Protein AF-A0A1I6JZN4-F1 (afdb_monomer)

Solvent-accessible surface area (backbone atoms only — not comparable to full-atom values): 14485 Å² total; per-residue (Å²): 138,80,82,53,75,68,62,57,52,53,53,51,49,54,52,49,51,51,50,49,52,51,51,51,47,60,72,65,54,64,80,73,78,51,70,67,58,54,51,50,13,38,52,32,28,52,26,48,52,50,33,44,42,58,47,22,44,46,42,54,80,72,66,43,83,67,51,64,60,51,52,36,59,74,68,40,26,49,56,42,28,32,71,51,49,66,41,45,46,53,69,69,46,54,48,51,50,50,54,55,47,55,36,29,36,73,63,80,36,96,68,84,83,47,73,35,54,44,71,87,40,80,41,68,64,63,52,74,63,57,47,53,36,50,53,56,51,23,51,55,47,47,48,54,53,52,50,35,54,52,24,52,52,49,32,52,52,46,49,52,51,39,33,74,76,47,47,79,51,25,58,24,49,38,26,52,22,28,56,57,44,46,56,52,53,53,50,50,50,51,52,50,51,53,50,38,73,72,42,45,68,62,51,51,50,53,51,43,48,73,79,40,70,87,61,63,79,81,72,58,45,61,80,33,58,67,53,32,68,54,40,72,66,54,53,51,52,52,52,52,52,25,51,52,45,26,54,52,53,56,53,59,68,41,49,65,31,51,53,45,44,72,70,72,69,36,82,117

Organism: NCBI:txid1526

Mean predicted aligned error: 8.18 Å

pLDDT: mean 90.65, std 12.99, range [42.5, 98.62]

Nearest PDB structures (fold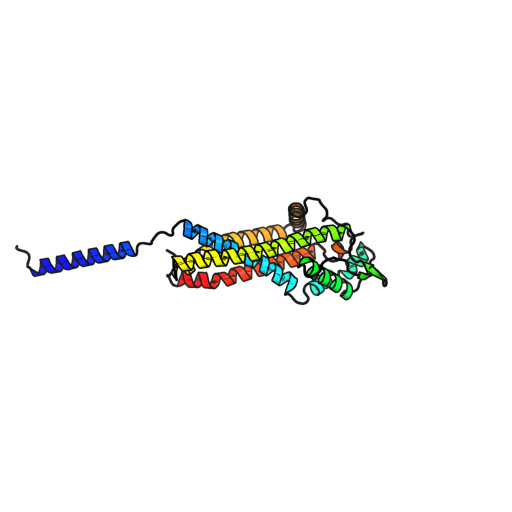seek):
  7b0p-assembly2_B  TM=8.569E-01  e=1.724E-08  Bacillus cereus ATCC 14579
  7b0r-assembly1_A  TM=7.827E-01  e=1.275E-07  Bacillus cereus ATCC 14579
  7b0q-assembly1_A  TM=8.096E-01  e=2.368E-07  Bacillus cereus ATCC 14579

Structure (mmCIF, N/CA/C/O backbone):
data_AF-A0A1I6JZN4-F1
#
_entry.id   AF-A0A1I6JZN4-F1
#
loop_
_atom_site.group_PDB
_atom_site.id
_atom_site.type_symbol
_atom_site.label_atom_id
_atom_site.label_alt_id
_atom_site.label_comp_id
_atom_site.label_asym_id
_atom_site.label_entity_id
_atom_site.label_seq_id
_atom_site.pdbx_PDB_ins_code
_atom_site.Cartn_x
_atom_site.Cartn_y
_atom_site.Cartn_z
_atom_site.occupancy
_atom_site.B_iso_or_equiv
_atom_site.auth_seq_id
_atom_site.auth_comp_id
_atom_site.auth_asym_id
_atom_site.auth_atom_id
_atom_site.pdbx_PDB_model_num
ATOM 1 N N . MET A 1 1 ? -45.779 -10.301 74.054 1.00 49.75 1 MET A N 1
ATOM 2 C CA . MET A 1 1 ? -44.388 -9.868 73.811 1.00 49.75 1 MET A CA 1
ATOM 3 C C . MET A 1 1 ? -44.464 -8.644 72.918 1.00 49.75 1 MET A C 1
ATOM 5 O O . MET A 1 1 ? -44.801 -8.784 71.754 1.00 49.75 1 MET A O 1
ATOM 9 N N . THR A 1 2 ? -44.326 -7.454 73.496 1.00 58.25 2 THR A N 1
ATOM 10 C CA . THR A 1 2 ? -44.322 -6.176 72.770 1.00 58.25 2 THR A CA 1
ATOM 11 C C . THR A 1 2 ? -42.886 -5.887 72.345 1.00 58.25 2 THR A C 1
ATOM 13 O O . THR A 1 2 ? -42.016 -5.852 73.214 1.00 58.25 2 THR A O 1
ATOM 16 N N . GLU A 1 3 ? -42.632 -5.755 71.041 1.00 55.88 3 GLU A N 1
ATOM 17 C CA . GLU A 1 3 ? -41.310 -5.383 70.510 1.00 55.88 3 GLU A CA 1
ATOM 18 C C . GLU A 1 3 ? -40.824 -4.074 71.157 1.00 55.88 3 GLU A C 1
ATOM 20 O O . GLU A 1 3 ? -41.609 -3.151 71.398 1.00 55.88 3 GLU A O 1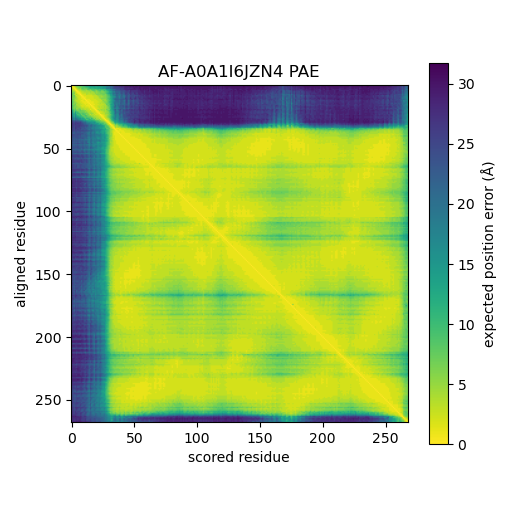
ATOM 25 N N . SER A 1 4 ? -39.535 -4.018 71.497 1.00 71.25 4 SER A N 1
ATOM 26 C CA . SER A 1 4 ? -38.912 -2.845 72.109 1.00 71.25 4 SER A CA 1
ATOM 27 C C . SER A 1 4 ? -38.789 -1.720 71.071 1.00 71.25 4 SER A C 1
ATOM 29 O O . SER A 1 4 ? -38.446 -2.000 69.921 1.00 71.25 4 SER A O 1
ATOM 31 N N . PRO A 1 5 ? -38.976 -0.437 71.441 1.00 69.44 5 PRO A N 1
ATOM 32 C CA . PRO A 1 5 ? -38.824 0.692 70.519 1.00 69.44 5 PRO A CA 1
ATOM 33 C C . PRO A 1 5 ? -37.500 0.679 69.738 1.00 69.44 5 PRO A C 1
ATOM 35 O O . PRO A 1 5 ? -37.492 1.006 68.554 1.00 69.44 5 PRO A O 1
ATOM 38 N N . LYS A 1 6 ? -36.413 0.203 70.365 1.00 69.19 6 LYS A N 1
ATOM 39 C CA . LYS A 1 6 ? -35.088 0.068 69.738 1.00 69.19 6 LYS A CA 1
ATOM 40 C C . LYS A 1 6 ? -35.043 -0.963 68.605 1.00 69.19 6 LYS A C 1
ATOM 42 O O . LYS A 1 6 ? -34.369 -0.730 67.609 1.00 69.19 6 LYS A O 1
ATOM 47 N N . ASP A 1 7 ? -35.791 -2.059 68.723 1.00 70.69 7 ASP A N 1
ATOM 48 C CA . ASP A 1 7 ? -35.825 -3.114 67.698 1.00 70.69 7 ASP A CA 1
ATOM 49 C C . ASP A 1 7 ? -36.542 -2.618 66.431 1.00 70.69 7 ASP A C 1
ATOM 51 O O . ASP A 1 7 ? -36.179 -2.963 65.306 1.00 70.69 7 ASP A O 1
ATOM 55 N N . THR A 1 8 ? -37.532 -1.740 66.610 1.00 74.12 8 THR A N 1
ATOM 56 C CA . THR A 1 8 ? -38.269 -1.084 65.519 1.00 74.12 8 THR A CA 1
ATOM 57 C C . THR A 1 8 ? -37.398 -0.104 64.732 1.00 74.12 8 THR A C 1
ATOM 59 O O . THR A 1 8 ? -37.494 -0.038 63.506 1.00 74.12 8 THR A O 1
ATOM 62 N N . GLU A 1 9 ? -36.550 0.654 65.428 1.00 76.75 9 GLU A N 1
ATOM 63 C CA . GLU A 1 9 ? -35.666 1.660 64.830 1.00 76.75 9 GLU A CA 1
ATOM 64 C C . GLU A 1 9 ? -34.545 1.000 64.020 1.00 76.75 9 GLU A C 1
ATOM 66 O O . GLU A 1 9 ? -34.340 1.336 62.854 1.00 76.75 9 GLU A O 1
ATOM 71 N N . GLN A 1 10 ? -33.928 -0.045 64.573 1.00 75.06 10 GLN A N 1
ATOM 72 C CA . GLN A 1 10 ? -32.873 -0.793 63.891 1.00 75.06 10 GLN A CA 1
ATOM 73 C C . GLN A 1 10 ? -33.386 -1.532 62.645 1.00 75.06 10 GLN A C 1
ATOM 75 O O . GLN A 1 10 ? -32.739 -1.542 61.599 1.00 75.06 10 GLN A O 1
ATOM 80 N N . ARG A 1 11 ? -34.613 -2.065 62.699 1.00 75.94 11 ARG A N 1
ATOM 81 C CA . ARG A 1 11 ? -35.273 -2.656 61.526 1.00 75.94 11 ARG A CA 1
ATOM 82 C C . ARG A 1 11 ? -35.576 -1.621 60.437 1.00 75.94 11 ARG A C 1
ATOM 84 O O . ARG A 1 11 ? -35.561 -1.961 59.254 1.00 75.94 11 ARG A O 1
ATOM 91 N N . ALA A 1 12 ? -35.872 -0.376 60.808 1.00 75.69 12 ALA A N 1
ATOM 92 C CA . ALA A 1 12 ? -36.118 0.696 59.846 1.00 75.69 12 ALA A CA 1
ATOM 93 C C . ALA A 1 12 ? -34.826 1.149 59.143 1.00 75.69 12 ALA A C 1
ATOM 95 O O . ALA A 1 12 ? -34.864 1.434 57.941 1.00 75.69 12 ALA A O 1
ATOM 96 N N . GLU A 1 13 ? -33.698 1.169 59.857 1.00 77.19 13 GLU A N 1
ATOM 97 C CA . GLU A 1 13 ? -32.373 1.440 59.286 1.00 77.19 13 GLU A CA 1
ATOM 98 C C . GLU A 1 13 ? -31.945 0.342 58.306 1.00 77.19 13 GLU A C 1
ATOM 100 O O . GLU A 1 13 ? -31.648 0.657 57.154 1.00 77.19 13 GLU A O 1
ATOM 105 N N . ASP A 1 14 ? -32.063 -0.936 58.680 1.00 74.62 14 ASP A N 1
ATOM 106 C CA . ASP A 1 14 ? -31.739 -2.070 57.797 1.00 74.62 14 ASP A CA 1
ATOM 107 C C . ASP A 1 14 ? -32.559 -2.057 56.497 1.00 74.62 14 ASP A C 1
ATOM 109 O O . ASP A 1 14 ? -32.050 -2.333 55.406 1.00 74.62 14 ASP A O 1
ATOM 113 N N . VAL A 1 15 ? -33.849 -1.714 56.581 1.00 78.12 15 VAL A N 1
ATOM 114 C CA . VAL A 1 15 ? -34.709 -1.595 55.395 1.00 78.12 15 VAL A CA 1
ATOM 115 C C . VAL A 1 15 ? -34.259 -0.433 54.513 1.00 78.12 15 VAL A C 1
ATOM 117 O O . VAL A 1 15 ? -34.261 -0.569 53.287 1.00 78.12 15 VAL A O 1
ATOM 120 N N . ARG A 1 16 ? -33.867 0.697 55.109 1.00 75.56 16 ARG A N 1
ATOM 121 C CA . ARG A 1 16 ? -33.419 1.889 54.380 1.00 75.56 16 ARG A CA 1
ATOM 122 C C . ARG A 1 16 ? -32.063 1.654 53.711 1.00 75.56 16 ARG A C 1
ATOM 124 O O . ARG A 1 16 ? -31.914 2.000 52.540 1.00 75.56 16 ARG A O 1
ATOM 131 N N . ASP A 1 17 ? -31.135 0.991 54.389 1.00 72.31 17 ASP A N 1
ATOM 132 C CA . ASP A 1 17 ? -29.824 0.628 53.846 1.00 72.31 17 ASP A CA 1
ATOM 133 C C . ASP A 1 17 ? -29.932 -0.427 52.747 1.00 72.31 17 ASP A C 1
ATOM 135 O O . ASP A 1 17 ? -29.295 -0.299 51.700 1.00 72.31 17 ASP A O 1
ATOM 139 N N . ASN A 1 18 ? -30.821 -1.410 52.904 1.00 76.56 18 ASN A N 1
ATOM 140 C CA . ASN A 1 18 ? -31.108 -2.374 51.847 1.00 76.56 18 ASN A CA 1
ATOM 141 C C . ASN A 1 18 ? -31.765 -1.696 50.628 1.00 76.56 18 ASN A C 1
ATOM 143 O O . ASN A 1 18 ? -31.391 -1.967 49.488 1.00 76.56 18 ASN A O 1
ATOM 147 N N . TRP A 1 19 ? -32.690 -0.751 50.836 1.00 67.69 19 TRP A N 1
ATOM 148 C CA . TRP A 1 19 ? -33.285 0.033 49.744 1.00 67.69 19 TRP A CA 1
ATOM 149 C C . TRP A 1 19 ? -32.263 0.915 49.024 1.00 67.69 19 TRP A C 1
ATOM 151 O O . TRP A 1 19 ? -32.243 0.946 47.789 1.00 67.69 19 TRP A O 1
ATOM 161 N N . ASN A 1 20 ? -31.390 1.589 49.771 1.00 70.12 20 ASN A N 1
ATOM 162 C CA . ASN A 1 20 ? -30.311 2.399 49.215 1.00 70.12 20 ASN A CA 1
ATOM 163 C C . ASN A 1 20 ? -29.328 1.523 48.432 1.00 70.12 20 ASN A C 1
ATOM 165 O O . ASN A 1 20 ? -29.059 1.820 47.267 1.00 70.12 20 ASN A O 1
ATOM 169 N N . GLY A 1 21 ? -28.913 0.387 49.000 1.00 61.62 21 GLY A N 1
ATOM 170 C CA . GLY A 1 21 ? -28.043 -0.593 48.353 1.00 61.62 21 GLY A CA 1
ATOM 171 C C . GLY A 1 21 ? -28.654 -1.197 47.087 1.00 61.62 21 GLY A C 1
ATOM 172 O O . GLY A 1 21 ? -27.966 -1.333 46.078 1.00 61.62 21 GLY A O 1
ATOM 173 N N . VAL A 1 22 ? -29.959 -1.486 47.070 1.00 59.47 22 VAL A N 1
ATOM 174 C CA . VAL A 1 22 ? -30.680 -1.943 45.866 1.00 59.47 22 VAL A CA 1
ATOM 175 C C . VAL A 1 22 ? -30.792 -0.830 44.821 1.00 59.47 22 VAL A C 1
ATOM 177 O O . VAL A 1 22 ? -30.649 -1.101 43.627 1.00 59.47 22 VAL A O 1
ATOM 180 N N . SER A 1 23 ? -31.017 0.421 45.231 1.00 55.97 23 SER A N 1
ATOM 181 C CA . SER A 1 23 ? -31.089 1.565 44.312 1.00 55.97 23 SER A CA 1
ATOM 182 C C . SER A 1 23 ? -29.733 1.866 43.665 1.00 55.97 23 SER A C 1
ATOM 184 O O . SER A 1 23 ? -29.653 2.119 42.462 1.00 55.97 23 SER A O 1
ATOM 186 N N . GLU A 1 24 ? -28.654 1.750 44.436 1.00 54.59 24 GLU A N 1
ATOM 187 C CA . GLU A 1 24 ? -27.284 1.969 43.994 1.00 54.59 24 GLU A CA 1
ATOM 188 C C . GLU A 1 24 ? -26.801 0.796 43.132 1.00 54.59 24 GLU A C 1
ATOM 190 O O . GLU A 1 24 ? -26.173 1.003 42.090 1.00 54.59 24 GLU A O 1
ATOM 195 N N . LYS A 1 25 ? -27.223 -0.433 43.457 1.00 44.97 25 LYS A N 1
ATOM 196 C CA . LYS A 1 25 ? -27.042 -1.621 42.613 1.00 44.97 25 LYS A CA 1
ATOM 197 C C . LYS A 1 25 ? -27.803 -1.508 41.288 1.00 44.97 25 LYS A C 1
ATOM 199 O O . LYS A 1 25 ? -27.216 -1.775 40.250 1.00 44.97 25 LYS A O 1
ATOM 204 N N . LYS A 1 26 ? -29.038 -0.990 41.267 1.00 44.81 26 LYS A N 1
ATOM 205 C CA . LYS A 1 26 ? -29.776 -0.688 40.018 1.00 44.81 26 LYS A CA 1
ATOM 206 C C . LYS A 1 26 ? -29.174 0.472 39.218 1.00 44.81 26 LYS A C 1
ATOM 208 O O . LYS A 1 26 ? -29.286 0.496 37.997 1.00 44.81 26 LYS A O 1
ATOM 213 N N . ARG A 1 27 ? -28.523 1.435 39.881 1.00 43.44 27 ARG A N 1
ATOM 214 C CA . ARG A 1 27 ? -27.806 2.546 39.226 1.00 43.44 27 ARG A CA 1
ATOM 215 C C . ARG A 1 27 ? -26.458 2.101 38.641 1.00 43.44 27 ARG A C 1
ATOM 217 O O . ARG A 1 27 ? -25.995 2.700 37.672 1.00 43.44 27 ARG A O 1
ATOM 224 N N . THR A 1 28 ? -25.851 1.061 39.218 1.00 42.66 28 THR A N 1
ATOM 225 C CA . THR A 1 28 ? -24.583 0.442 38.784 1.00 42.66 28 THR A CA 1
ATOM 226 C C . THR A 1 28 ? -24.768 -0.802 37.906 1.00 42.66 28 THR A C 1
ATOM 228 O O . THR A 1 28 ? -23.816 -1.225 37.243 1.00 42.66 28 THR A O 1
ATOM 231 N N . GLU A 1 29 ? -25.982 -1.355 37.821 1.00 42.50 29 GLU A N 1
ATOM 232 C CA . GLU A 1 29 ? -26.396 -2.334 36.816 1.00 42.50 29 GLU A CA 1
ATOM 233 C C . GLU A 1 29 ? -26.351 -1.683 35.426 1.00 42.50 29 GLU A C 1
ATOM 235 O O . GLU A 1 29 ? -27.256 -0.982 34.981 1.00 42.50 29 GLU A O 1
ATOM 240 N N . GLY A 1 30 ? -25.195 -1.895 34.791 1.00 45.38 30 GLY A N 1
ATOM 241 C CA . GLY A 1 30 ? -24.794 -1.590 33.422 1.00 45.38 30 GLY A CA 1
ATOM 242 C C . GLY A 1 30 ? -25.844 -0.929 32.540 1.00 45.38 30 GLY A C 1
ATOM 243 O O . GLY A 1 30 ? -26.719 -1.589 31.979 1.00 45.38 30 GLY A O 1
ATOM 244 N N . LYS A 1 31 ? -25.668 0.372 32.302 1.00 51.41 31 LYS A N 1
ATOM 245 C CA . LYS A 1 31 ? -26.291 1.063 31.175 1.00 51.41 31 LYS A CA 1
ATOM 246 C C . LYS A 1 31 ? -25.862 0.334 29.893 1.00 51.41 31 LYS A C 1
ATOM 248 O O . LYS A 1 31 ? -24.757 0.564 29.407 1.00 51.41 31 LYS A O 1
ATOM 253 N N . LYS A 1 32 ? -26.701 -0.586 29.389 1.00 56.03 32 LYS A N 1
ATOM 254 C CA . LYS A 1 32 ? -26.456 -1.341 28.147 1.00 56.03 32 LYS A CA 1
ATOM 255 C C . LYS A 1 32 ? -25.993 -0.357 27.076 1.00 56.03 32 LYS A C 1
ATOM 257 O O . LYS A 1 32 ? -26.695 0.620 26.802 1.00 56.03 32 LYS A O 1
ATOM 262 N N . ARG A 1 33 ? -24.814 -0.605 26.493 1.00 64.94 33 ARG A N 1
ATOM 263 C CA . ARG A 1 33 ? -24.298 0.203 25.379 1.00 64.94 33 ARG A CA 1
ATOM 264 C C . ARG A 1 33 ? -25.371 0.317 24.314 1.00 64.94 33 ARG A C 1
ATOM 266 O O . ARG A 1 33 ? -25.933 -0.693 23.887 1.00 64.94 33 ARG A O 1
ATOM 273 N N . SER A 1 34 ? -25.654 1.544 23.889 1.00 78.94 34 SER A N 1
ATOM 274 C CA . SER A 1 34 ? -26.633 1.717 22.822 1.00 78.94 34 SER A CA 1
ATOM 275 C C . SER A 1 34 ? -26.054 1.158 21.524 1.00 78.94 34 SER A C 1
ATOM 277 O O . SER A 1 34 ? -24.853 1.260 21.266 1.00 78.94 34 SER A O 1
ATOM 279 N N . TRP A 1 35 ? -26.909 0.594 20.678 1.00 85.38 35 TRP A N 1
ATOM 280 C CA . TRP A 1 35 ? -26.503 0.090 19.365 1.00 85.38 35 TRP A CA 1
ATOM 281 C C . TRP A 1 35 ? -25.756 1.157 18.539 1.00 85.38 35 TRP A C 1
ATOM 283 O O . TRP A 1 35 ? -24.764 0.853 17.880 1.00 85.38 35 TRP A O 1
ATOM 293 N N . THR A 1 36 ? -26.131 2.434 18.700 1.00 88.75 36 THR A N 1
ATOM 294 C CA . THR A 1 36 ? -25.454 3.579 18.065 1.00 88.75 36 THR A CA 1
ATOM 295 C C . THR A 1 36 ? -23.985 3.729 18.474 1.00 88.75 36 THR A C 1
ATOM 297 O O . THR A 1 36 ? -23.140 4.030 17.637 1.00 88.75 36 THR A O 1
ATOM 300 N N . GLU A 1 37 ? -23.643 3.469 19.740 1.00 89.00 37 GLU A N 1
ATOM 301 C CA . GLU A 1 37 ? -22.257 3.514 20.228 1.00 89.00 37 GLU A CA 1
ATOM 302 C C . GLU A 1 37 ? -21.434 2.364 19.649 1.00 89.00 37 GLU A C 1
ATOM 304 O O . GLU A 1 37 ? -20.267 2.549 19.304 1.00 89.00 37 GLU A O 1
ATOM 309 N N . GLY A 1 38 ? -22.057 1.190 19.502 1.00 89.50 38 GLY A N 1
ATOM 310 C CA . GLY A 1 38 ? -21.461 0.044 18.825 1.00 89.50 38 GLY A CA 1
ATOM 311 C C . GLY A 1 38 ? -21.066 0.385 17.391 1.00 89.50 38 GLY A C 1
ATOM 312 O O . GLY A 1 38 ? -19.892 0.243 17.046 1.00 89.50 38 GLY A O 1
ATOM 313 N N . ILE A 1 39 ? -22.009 0.912 16.605 1.00 93.00 39 ILE A N 1
ATOM 314 C CA . ILE A 1 39 ? -21.770 1.313 15.210 1.00 93.00 39 ILE A CA 1
ATOM 315 C C . ILE A 1 39 ? -20.685 2.378 15.123 1.00 93.00 39 ILE A C 1
ATOM 317 O O . ILE A 1 39 ? -19.718 2.192 14.396 1.00 93.00 39 ILE A O 1
ATOM 321 N N . LEU A 1 40 ? -20.802 3.471 15.883 1.00 95.12 40 LEU A N 1
ATOM 322 C CA . LEU A 1 40 ? -19.828 4.564 15.823 1.00 95.12 40 LEU A CA 1
ATOM 323 C C . LEU A 1 40 ? -18.415 4.094 16.185 1.00 95.12 40 LEU A C 1
ATOM 325 O O . LEU A 1 40 ? -17.451 4.510 15.549 1.00 95.12 40 LEU A O 1
ATOM 329 N N . SER A 1 41 ? -18.288 3.193 17.165 1.00 94.12 41 SER A N 1
ATOM 330 C CA . SER A 1 41 ? -16.993 2.610 17.531 1.00 94.12 41 SER A CA 1
ATOM 331 C C . SER A 1 41 ? -16.415 1.696 16.444 1.00 94.12 41 SER A C 1
ATOM 333 O O . SER A 1 41 ? -15.198 1.657 16.280 1.00 94.12 41 SER A O 1
ATOM 335 N N . ALA A 1 42 ? -17.266 0.992 15.688 1.00 95.00 42 ALA A N 1
ATOM 336 C CA . ALA A 1 42 ? -16.847 0.166 14.558 1.00 95.00 42 ALA A CA 1
ATOM 337 C C . ALA A 1 42 ? -16.458 1.027 13.349 1.00 95.00 42 ALA A C 1
ATOM 339 O O . ALA A 1 42 ? -15.416 0.788 12.752 1.00 95.00 42 ALA A O 1
ATOM 340 N N . VAL A 1 43 ? -17.230 2.074 13.038 1.00 97.00 43 VAL A N 1
ATOM 341 C CA . VAL A 1 43 ? -16.902 3.049 11.982 1.00 97.00 43 VAL A CA 1
ATOM 342 C C . VAL A 1 43 ? -15.569 3.732 12.279 1.00 97.00 43 VAL A C 1
ATOM 344 O O . VAL A 1 43 ? -14.710 3.788 11.404 1.00 97.00 43 VAL A O 1
ATOM 347 N N . PHE A 1 44 ? -15.361 4.180 13.521 1.00 97.69 44 PHE A N 1
ATOM 348 C CA . PHE A 1 44 ? -14.069 4.706 13.958 1.00 97.69 44 PHE A CA 1
ATOM 349 C C . PHE A 1 44 ? -12.954 3.673 13.749 1.00 97.69 44 PHE A C 1
ATOM 351 O O . PHE A 1 44 ? -11.932 3.977 13.150 1.00 97.69 44 PHE A O 1
ATOM 358 N N . ALA A 1 45 ? -13.144 2.433 14.201 1.00 97.50 45 ALA A N 1
ATOM 359 C CA . ALA A 1 45 ? -12.115 1.408 14.076 1.00 97.50 45 ALA A CA 1
ATOM 360 C C . ALA A 1 45 ? -11.779 1.063 12.616 1.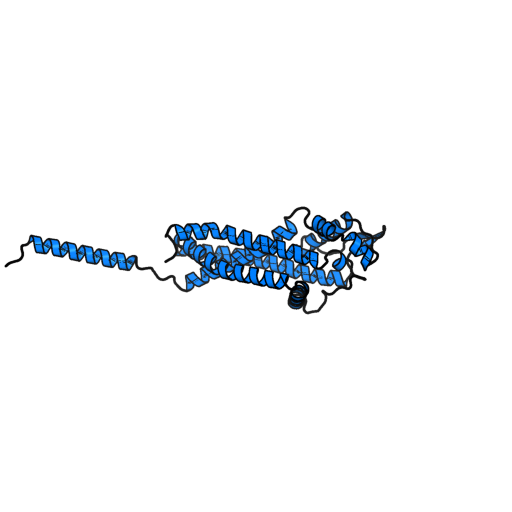00 97.50 45 ALA A C 1
ATOM 362 O O . ALA A 1 45 ? -10.604 0.930 12.284 1.00 97.50 45 ALA A O 1
ATOM 363 N N . LEU A 1 46 ? -12.783 0.964 11.742 1.00 97.94 46 LEU A N 1
ATOM 364 C CA . LEU A 1 46 ? -12.599 0.719 10.311 1.00 97.94 46 LEU A CA 1
ATOM 365 C C . LEU A 1 46 ? -11.847 1.868 9.641 1.00 97.94 46 LEU A C 1
ATOM 367 O O . LEU A 1 46 ? -10.883 1.622 8.921 1.00 97.94 46 LEU A O 1
ATOM 371 N N . ALA A 1 47 ? -12.228 3.115 9.927 1.00 98.38 47 ALA A N 1
ATOM 372 C CA . ALA A 1 47 ? -11.525 4.283 9.409 1.00 98.38 47 ALA A CA 1
ATOM 373 C C . ALA A 1 47 ? -10.064 4.330 9.897 1.00 98.38 47 ALA A C 1
ATOM 375 O O . ALA A 1 47 ? -9.171 4.711 9.136 1.00 98.38 47 ALA A O 1
ATOM 376 N N . LEU A 1 48 ? -9.800 3.890 11.136 1.00 98.38 48 LEU A N 1
ATOM 377 C CA . LEU A 1 48 ? -8.458 3.875 11.723 1.00 98.38 48 LEU A CA 1
ATOM 378 C C . LEU A 1 48 ? -7.607 2.819 11.040 1.00 98.38 48 LEU A C 1
ATOM 380 O O . LEU A 1 48 ? -6.512 3.122 10.585 1.00 98.38 48 LEU A O 1
ATOM 384 N N . LEU A 1 49 ? -8.130 1.602 10.915 1.00 98.31 49 LEU A N 1
ATOM 385 C CA . LEU A 1 49 ? -7.428 0.503 10.261 1.00 98.31 49 LEU A CA 1
ATOM 386 C C . LEU A 1 49 ? -7.182 0.791 8.780 1.00 98.31 49 LEU A C 1
ATOM 388 O O . LEU A 1 49 ? -6.078 0.553 8.306 1.00 98.31 49 LEU A O 1
ATOM 392 N N . PHE A 1 50 ? -8.147 1.378 8.071 1.00 98.44 50 PHE A N 1
ATOM 393 C CA . PHE A 1 50 ? -7.940 1.815 6.691 1.00 98.44 50 PHE A CA 1
ATOM 394 C C . PHE A 1 50 ? -6.855 2.897 6.592 1.00 98.44 50 PHE A C 1
ATOM 396 O O . PHE A 1 50 ? -5.966 2.812 5.747 1.00 98.44 50 PHE A O 1
ATOM 403 N N . THR A 1 51 ? -6.864 3.879 7.500 1.00 98.56 51 THR A N 1
ATOM 404 C CA . THR A 1 51 ? -5.812 4.905 7.558 1.00 98.56 51 THR A CA 1
ATOM 405 C C . THR A 1 51 ? -4.439 4.282 7.796 1.00 98.56 51 THR A C 1
ATOM 407 O O . THR A 1 51 ? -3.475 4.653 7.125 1.00 98.56 51 THR A O 1
ATOM 410 N N . VAL A 1 52 ? -4.346 3.326 8.724 1.00 98.56 52 VAL A N 1
ATOM 411 C CA . VAL A 1 52 ? -3.104 2.605 9.025 1.00 98.56 52 VAL A CA 1
ATOM 412 C C . VAL A 1 52 ? -2.652 1.801 7.812 1.00 98.56 52 VAL A C 1
ATOM 414 O O . VAL A 1 52 ? -1.488 1.905 7.467 1.00 98.56 52 VAL A O 1
ATOM 417 N N . LEU A 1 53 ? -3.549 1.100 7.111 1.00 98.50 53 LEU A N 1
ATOM 418 C CA . LEU A 1 53 ? -3.222 0.337 5.900 1.00 98.50 53 LEU A CA 1
ATOM 419 C C . LEU A 1 53 ? -2.578 1.216 4.820 1.00 98.50 53 LEU A C 1
ATOM 421 O O . LEU A 1 53 ? -1.474 0.916 4.368 1.00 98.50 53 LEU A O 1
ATOM 425 N N . ILE A 1 54 ? -3.224 2.327 4.448 1.00 98.44 54 ILE A N 1
ATOM 426 C CA . ILE A 1 54 ? -2.678 3.236 3.425 1.00 98.44 54 ILE A CA 1
ATOM 427 C C . ILE A 1 54 ? -1.384 3.908 3.913 1.00 98.44 54 ILE A C 1
ATOM 429 O O . ILE A 1 54 ? -0.470 4.154 3.131 1.00 98.44 54 ILE A O 1
ATOM 433 N N . THR A 1 55 ? -1.255 4.167 5.216 1.00 98.44 55 THR A N 1
ATOM 434 C CA . THR A 1 55 ? -0.011 4.709 5.787 1.00 98.44 55 THR A CA 1
ATOM 435 C C . THR A 1 55 ? 1.113 3.673 5.817 1.00 98.44 55 THR A C 1
ATOM 437 O O . THR A 1 55 ? 2.262 4.034 5.602 1.00 98.44 55 THR A O 1
ATOM 440 N N . SER A 1 56 ? 0.815 2.391 6.033 1.00 98.50 56 SER A N 1
ATOM 441 C CA . SER A 1 56 ? 1.793 1.302 5.938 1.00 98.50 56 SER A CA 1
ATOM 442 C C . SER A 1 56 ? 2.283 1.120 4.507 1.00 98.50 56 SER A C 1
ATOM 444 O O . SER A 1 56 ? 3.485 0.978 4.302 1.00 98.50 56 SER A O 1
ATOM 446 N N . PHE A 1 57 ? 1.374 1.196 3.530 1.00 98.12 57 PHE A N 1
ATOM 447 C CA . PHE A 1 57 ? 1.722 1.266 2.113 1.00 98.12 57 PHE A CA 1
ATOM 448 C C . PHE A 1 57 ? 2.702 2.413 1.837 1.00 98.12 57 PHE A C 1
ATOM 450 O O . PHE A 1 57 ? 3.796 2.193 1.321 1.00 98.12 57 PHE A O 1
ATOM 457 N N . GLU A 1 58 ? 2.351 3.628 2.265 1.00 97.19 58 GLU A N 1
ATOM 458 C CA . GLU A 1 58 ? 3.195 4.805 2.066 1.00 97.19 58 GLU A CA 1
ATOM 459 C C . GLU A 1 58 ? 4.562 4.675 2.760 1.00 97.19 58 GLU A C 1
ATOM 461 O O . GLU A 1 58 ? 5.592 5.012 2.177 1.00 97.19 58 GLU A O 1
ATOM 466 N N . ALA A 1 59 ? 4.586 4.144 3.983 1.00 97.94 59 ALA A N 1
ATOM 467 C CA . ALA A 1 59 ? 5.808 3.946 4.752 1.00 97.94 59 ALA A CA 1
ATOM 468 C C . ALA A 1 59 ? 6.779 2.980 4.069 1.00 97.94 59 ALA A C 1
ATOM 470 O O . ALA A 1 59 ? 7.982 3.246 4.004 1.00 97.94 59 ALA A O 1
ATOM 471 N N . VAL A 1 60 ? 6.265 1.874 3.530 1.00 98.12 60 VAL A N 1
ATOM 472 C CA . VAL A 1 60 ? 7.089 0.927 2.777 1.00 98.12 60 VAL A CA 1
ATOM 473 C C . VAL A 1 60 ? 7.584 1.593 1.497 1.00 98.12 60 VAL A C 1
ATOM 475 O O . VAL A 1 60 ? 8.791 1.743 1.333 1.00 98.12 60 VAL A O 1
ATOM 478 N N . CYS A 1 61 ? 6.680 2.072 0.643 1.00 97.00 61 CYS A N 1
ATOM 479 C CA . CYS A 1 61 ? 7.029 2.525 -0.704 1.00 97.00 61 CYS A CA 1
ATOM 480 C C . CYS A 1 61 ? 7.829 3.838 -0.756 1.00 97.00 61 CYS A C 1
ATOM 482 O O . CYS A 1 61 ? 8.557 4.045 -1.722 1.00 97.00 61 CYS A O 1
ATOM 484 N N . TYR A 1 62 ? 7.713 4.724 0.240 1.00 97.06 62 TYR A N 1
ATOM 485 C CA . TYR A 1 62 ? 8.325 6.061 0.175 1.00 97.06 62 TYR A CA 1
ATOM 486 C C . TYR A 1 62 ? 9.263 6.394 1.334 1.00 97.06 62 TYR A C 1
ATOM 488 O O . TYR A 1 62 ? 10.101 7.279 1.185 1.00 97.06 62 TYR A O 1
ATOM 496 N N . TRP A 1 63 ? 9.128 5.756 2.501 1.00 97.19 63 TRP A N 1
ATOM 497 C CA . TRP A 1 63 ? 9.955 6.102 3.668 1.00 97.19 63 TRP A CA 1
ATOM 498 C C . TRP A 1 63 ? 11.094 5.117 3.908 1.00 97.19 63 TRP A C 1
ATOM 500 O O . TRP A 1 63 ? 11.952 5.394 4.741 1.00 97.19 63 TRP A O 1
ATOM 510 N N . THR A 1 64 ? 11.120 3.981 3.203 1.00 96.38 64 THR A N 1
ATOM 511 C CA . THR A 1 64 ? 12.146 2.947 3.372 1.00 96.38 64 THR A CA 1
ATOM 512 C C . THR A 1 64 ? 13.361 3.252 2.489 1.00 96.38 64 THR A C 1
ATOM 514 O O . THR A 1 64 ? 13.310 3.009 1.281 1.00 96.38 64 THR A O 1
ATOM 517 N N . PRO A 1 65 ? 14.490 3.729 3.048 1.00 95.19 65 PRO A N 1
ATOM 518 C CA . PRO A 1 65 ? 15.621 4.159 2.233 1.00 95.19 65 PRO A CA 1
ATOM 519 C C . PRO A 1 65 ? 16.254 2.975 1.501 1.00 95.19 65 PRO A C 1
ATOM 521 O O . PRO A 1 65 ? 16.460 1.906 2.093 1.00 95.19 65 PRO A O 1
ATOM 524 N N . GLY A 1 66 ? 16.562 3.160 0.216 1.00 95.56 66 GLY A N 1
ATOM 525 C CA . GLY A 1 66 ? 17.192 2.143 -0.632 1.00 95.56 66 GLY A CA 1
ATOM 526 C C . GLY A 1 66 ? 16.352 0.878 -0.831 1.00 95.56 66 GLY A C 1
ATOM 527 O O . GLY A 1 66 ? 16.920 -0.180 -1.085 1.00 95.56 66 GLY A O 1
ATOM 528 N N . LEU A 1 67 ? 15.027 0.944 -0.643 1.00 97.12 67 LEU A N 1
ATOM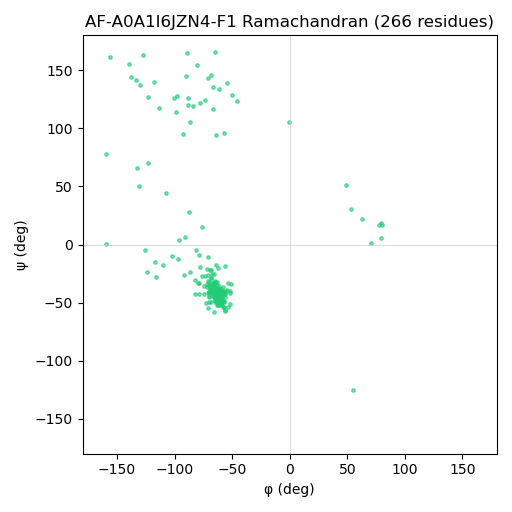 529 C CA . LEU A 1 67 ? 14.135 -0.196 -0.869 1.00 97.12 67 LEU A CA 1
ATOM 530 C C . LEU A 1 67 ? 14.281 -0.735 -2.294 1.00 97.12 67 LEU A C 1
ATOM 532 O O . LEU A 1 67 ? 14.632 -1.898 -2.455 1.00 97.12 67 LEU A O 1
ATOM 536 N N . TYR A 1 68 ? 14.072 0.122 -3.293 1.00 97.62 68 TYR A N 1
ATOM 537 C CA . TYR A 1 68 ? 14.072 -0.282 -4.697 1.00 97.62 68 TYR A CA 1
ATOM 538 C C . TYR A 1 68 ? 15.439 -0.789 -5.163 1.00 97.62 68 TYR A C 1
ATOM 540 O O . TYR A 1 68 ? 15.507 -1.880 -5.711 1.00 97.62 68 TYR A O 1
ATOM 548 N N . ASP A 1 69 ? 16.536 -0.091 -4.841 1.00 97.75 69 ASP A N 1
ATOM 549 C CA . ASP A 1 69 ? 17.894 -0.554 -5.178 1.00 97.75 69 ASP A CA 1
ATOM 550 C C . ASP A 1 69 ? 18.186 -1.957 -4.613 1.00 97.75 69 ASP A C 1
ATOM 552 O O . ASP A 1 69 ? 18.729 -2.813 -5.316 1.00 97.75 69 ASP A O 1
ATOM 556 N N . ARG A 1 70 ? 17.772 -2.240 -3.367 1.00 97.94 70 ARG A N 1
ATOM 557 C CA . ARG A 1 70 ? 17.932 -3.578 -2.775 1.00 97.94 70 ARG A CA 1
ATOM 558 C C . ARG A 1 70 ? 17.124 -4.637 -3.513 1.00 97.94 70 ARG A C 1
ATOM 560 O O . ARG A 1 70 ? 17.658 -5.717 -3.752 1.00 97.94 70 ARG A O 1
ATOM 567 N N . GLU A 1 71 ? 15.875 -4.347 -3.863 1.00 97.94 71 GLU A N 1
ATOM 568 C CA . GLU A 1 71 ? 15.034 -5.285 -4.612 1.00 97.94 71 GLU A CA 1
ATOM 569 C C . GLU A 1 71 ? 15.587 -5.513 -6.030 1.00 97.94 71 GLU A C 1
ATOM 571 O O . GLU A 1 71 ? 15.739 -6.655 -6.462 1.00 97.94 71 GLU A O 1
ATOM 576 N N . PHE A 1 72 ? 16.022 -4.459 -6.723 1.00 98.00 72 PHE A N 1
ATOM 577 C CA . PHE A 1 72 ? 16.626 -4.579 -8.051 1.00 98.00 72 PHE A CA 1
ATOM 578 C C . PHE A 1 72 ? 17.909 -5.408 -8.039 1.00 98.00 72 PHE A C 1
ATOM 580 O O . PHE A 1 72 ? 18.142 -6.198 -8.957 1.00 98.00 72 PHE A O 1
ATOM 587 N N . ARG A 1 73 ? 18.733 -5.274 -6.993 1.00 97.81 73 ARG A N 1
ATOM 588 C CA . ARG A 1 73 ? 19.920 -6.122 -6.798 1.00 97.81 73 ARG A CA 1
ATOM 589 C C . ARG A 1 73 ? 19.551 -7.557 -6.446 1.00 97.81 73 ARG A C 1
ATOM 591 O O . ARG A 1 73 ? 20.184 -8.472 -6.965 1.00 97.81 73 ARG A O 1
ATOM 598 N N . LYS A 1 74 ? 18.539 -7.762 -5.594 1.00 97.94 74 LYS A N 1
ATOM 599 C CA . LYS A 1 74 ? 18.050 -9.092 -5.195 1.00 97.94 74 LYS A CA 1
ATOM 600 C C . LYS A 1 74 ? 17.642 -9.924 -6.414 1.00 97.94 74 LYS A C 1
ATOM 602 O O . LYS A 1 74 ? 18.000 -11.096 -6.479 1.00 97.94 74 LYS A O 1
ATOM 607 N N . TYR A 1 75 ? 16.952 -9.310 -7.375 1.00 97.19 75 TYR A N 1
ATOM 608 C CA . TYR A 1 75 ? 16.477 -9.977 -8.595 1.00 97.19 75 TYR A CA 1
ATOM 609 C C . TYR A 1 75 ? 17.398 -9.808 -9.808 1.00 97.19 75 TYR A C 1
ATOM 611 O O . TYR A 1 75 ? 17.073 -10.281 -10.892 1.00 97.19 75 TYR A O 1
ATOM 619 N N . ASN A 1 76 ? 18.555 -9.160 -9.636 1.00 96.75 76 ASN A N 1
ATOM 620 C CA . ASN A 1 76 ? 19.512 -8.881 -10.706 1.00 96.75 76 ASN A CA 1
ATOM 621 C C . ASN A 1 76 ? 18.840 -8.272 -11.953 1.00 96.75 76 ASN A C 1
ATOM 623 O O . ASN A 1 76 ? 19.011 -8.745 -13.076 1.00 96.75 76 ASN A O 1
ATOM 627 N N . VAL A 1 77 ? 18.056 -7.212 -11.752 1.00 97.25 77 VAL A N 1
ATOM 628 C CA . VAL A 1 77 ? 17.256 -6.568 -12.807 1.00 97.25 77 VAL A CA 1
ATOM 629 C C . VAL A 1 77 ? 18.053 -6.203 -14.071 1.00 97.25 77 VAL A C 1
ATOM 631 O O . VAL A 1 77 ? 17.531 -6.433 -15.163 1.00 97.25 77 VAL A O 1
ATOM 634 N N . PRO A 1 78 ? 19.309 -5.706 -14.002 1.00 97.44 78 PRO A N 1
ATOM 635 C CA . PRO A 1 78 ? 20.117 -5.504 -15.206 1.00 97.44 78 PRO A CA 1
ATOM 636 C C . PRO A 1 78 ? 20.258 -6.760 -16.073 1.00 97.44 78 PRO A C 1
ATOM 638 O O . PRO A 1 78 ? 20.187 -6.670 -17.296 1.00 97.44 78 PRO A O 1
ATOM 641 N N . PHE A 1 79 ? 20.412 -7.932 -15.447 1.00 97.00 79 PHE A N 1
ATOM 642 C CA . PHE A 1 79 ? 20.453 -9.204 -16.162 1.00 97.00 79 PHE A CA 1
ATOM 643 C C . PHE A 1 79 ? 19.098 -9.545 -16.784 1.00 97.00 79 PHE A C 1
ATOM 645 O O . PHE A 1 79 ? 19.075 -9.995 -17.921 1.00 97.00 79 PHE A O 1
ATOM 652 N N . LEU A 1 80 ? 17.975 -9.306 -16.095 1.00 96.50 80 LEU A N 1
ATOM 653 C CA . LEU A 1 80 ? 16.639 -9.556 -16.655 1.00 96.50 80 LEU A CA 1
ATOM 654 C C . LEU A 1 80 ? 16.365 -8.688 -17.890 1.00 96.50 80 LEU A C 1
ATOM 656 O O . LEU A 1 80 ? 15.878 -9.197 -18.898 1.00 96.50 80 LEU A O 1
ATOM 660 N N . LEU A 1 81 ? 16.733 -7.405 -17.842 1.00 96.94 81 LEU A N 1
ATOM 661 C CA . LEU A 1 81 ? 16.625 -6.492 -18.984 1.00 96.94 81 LEU A CA 1
ATOM 662 C C . LEU A 1 81 ? 17.473 -6.953 -20.179 1.00 96.94 81 LEU A C 1
ATOM 664 O O . LEU A 1 81 ? 16.999 -6.932 -21.318 1.00 96.94 81 LEU A O 1
ATOM 668 N N . GLU A 1 82 ? 18.707 -7.400 -19.936 1.00 97.25 82 GLU A N 1
ATOM 669 C CA . GLU A 1 82 ? 19.573 -7.908 -21.002 1.00 97.25 82 GLU A CA 1
ATOM 670 C C . GLU A 1 82 ? 19.084 -9.261 -21.539 1.00 97.25 82 GLU A C 1
ATOM 672 O O . GLU A 1 82 ? 19.058 -9.463 -22.750 1.00 97.25 82 GLU A O 1
ATOM 677 N N . TYR A 1 83 ? 18.646 -10.166 -20.665 1.00 96.56 83 TYR A N 1
ATOM 678 C CA . TYR A 1 83 ? 18.205 -11.510 -21.033 1.00 96.56 83 TYR A CA 1
ATOM 679 C C . TYR A 1 83 ? 16.905 -11.502 -21.843 1.00 96.56 83 TYR A C 1
ATOM 681 O O . TYR A 1 83 ? 16.838 -12.128 -22.900 1.00 96.56 83 TYR A O 1
ATOM 689 N N . TRP A 1 84 ? 15.877 -10.792 -21.372 1.00 96.25 84 TRP A N 1
ATOM 690 C CA . TRP A 1 84 ? 14.560 -10.805 -22.013 1.00 96.25 84 TRP A CA 1
ATOM 691 C C . TRP A 1 84 ? 14.481 -9.855 -23.205 1.00 96.25 84 TRP A C 1
ATOM 693 O O . TRP A 1 84 ? 13.948 -10.227 -24.252 1.00 96.25 84 TRP A O 1
ATOM 703 N N . LYS A 1 85 ? 15.033 -8.645 -23.061 1.00 94.81 85 LYS A N 1
ATOM 704 C CA . LYS A 1 85 ? 14.870 -7.556 -24.033 1.00 94.81 85 LYS A CA 1
ATOM 705 C C . LYS A 1 85 ? 16.147 -7.212 -24.811 1.00 94.81 85 LYS A C 1
ATOM 707 O O . LYS A 1 85 ? 16.065 -6.561 -25.852 1.00 94.81 85 LYS A O 1
ATOM 712 N N . GLY A 1 86 ? 17.326 -7.624 -24.342 1.00 96.00 86 GLY A N 1
ATOM 713 C CA . GLY A 1 86 ? 18.609 -7.222 -24.936 1.00 96.00 86 GLY A CA 1
ATOM 714 C C . GLY A 1 86 ? 19.045 -5.799 -24.567 1.00 96.00 86 GLY A C 1
ATOM 715 O O . GLY A 1 86 ? 19.910 -5.222 -25.233 1.00 96.00 86 GLY A O 1
ATOM 716 N N . ASP A 1 87 ? 18.452 -5.213 -23.525 1.00 96.56 87 ASP A N 1
ATOM 717 C CA . ASP A 1 87 ? 18.746 -3.849 -23.088 1.00 96.56 87 ASP A CA 1
ATOM 718 C C . ASP A 1 87 ? 19.728 -3.848 -21.910 1.00 96.56 87 ASP A C 1
ATOM 720 O O . ASP A 1 87 ? 19.397 -4.261 -20.802 1.00 96.56 87 ASP A O 1
ATOM 724 N N . ARG A 1 88 ? 20.943 -3.327 -22.122 1.00 97.12 88 ARG A N 1
ATOM 725 C CA . ARG A 1 88 ? 21.914 -3.110 -21.041 1.00 97.12 88 ARG A CA 1
ATOM 726 C C . ARG A 1 88 ? 21.656 -1.785 -20.341 1.00 97.12 88 ARG A C 1
ATOM 728 O O . ARG A 1 88 ? 21.778 -0.720 -20.957 1.00 97.12 88 ARG A O 1
ATOM 735 N N . MET A 1 89 ? 21.376 -1.859 -19.044 1.00 97.38 89 MET A N 1
ATOM 736 C CA . MET A 1 89 ? 21.177 -0.707 -18.166 1.00 97.38 89 MET A CA 1
ATOM 737 C C . MET A 1 89 ? 21.952 -0.871 -16.858 1.00 97.38 89 MET A C 1
ATOM 739 O O . MET A 1 89 ? 22.018 -1.959 -16.292 1.00 97.38 89 MET A O 1
ATOM 743 N N . ALA A 1 90 ? 22.528 0.226 -16.366 1.00 96.88 90 ALA A N 1
ATOM 744 C CA . ALA A 1 90 ? 23.154 0.264 -15.048 1.00 96.88 90 ALA A CA 1
ATOM 745 C C . ALA A 1 90 ? 22.101 0.449 -13.944 1.00 96.88 90 ALA A C 1
ATOM 747 O O . ALA A 1 90 ? 21.053 1.053 -14.182 1.00 96.88 90 ALA A O 1
ATOM 748 N N . TYR A 1 91 ? 22.419 -0.001 -12.725 1.00 97.44 91 TYR A N 1
ATOM 749 C CA . TYR A 1 91 ? 21.566 0.196 -11.547 1.00 97.44 91 TYR A CA 1
ATOM 750 C C . TYR A 1 91 ? 21.173 1.660 -11.351 1.00 97.44 91 TYR A C 1
ATOM 752 O O . TYR A 1 91 ? 20.008 1.928 -11.098 1.00 97.44 91 TYR A O 1
ATOM 760 N N . ASP A 1 92 ? 22.096 2.603 -11.549 1.00 96.62 92 ASP A N 1
ATOM 761 C CA . ASP A 1 92 ? 21.810 4.034 -11.402 1.00 96.62 92 ASP A CA 1
ATOM 762 C C . ASP A 1 92 ? 20.690 4.495 -12.345 1.00 96.62 92 ASP A C 1
ATOM 764 O O . ASP A 1 92 ? 19.778 5.189 -11.918 1.00 96.62 92 ASP A O 1
ATOM 768 N N . GLY A 1 93 ? 20.695 4.044 -13.605 1.00 97.06 93 GLY A N 1
ATOM 769 C CA . GLY A 1 93 ? 19.630 4.366 -14.559 1.00 97.06 93 GLY A CA 1
ATOM 770 C C . GLY A 1 93 ? 18.285 3.744 -14.177 1.00 97.06 93 GLY A C 1
ATOM 771 O O . GLY A 1 93 ? 17.252 4.392 -14.308 1.00 97.06 93 GLY A O 1
ATOM 772 N N . ILE A 1 94 ? 18.288 2.509 -13.669 1.00 97.62 94 ILE A N 1
ATOM 773 C CA . ILE A 1 94 ? 17.070 1.820 -13.209 1.00 97.62 94 ILE A CA 1
ATOM 774 C C . ILE A 1 94 ? 16.513 2.495 -11.942 1.00 97.62 94 ILE A C 1
ATOM 776 O O . ILE A 1 94 ? 15.305 2.699 -11.831 1.00 97.62 94 ILE A O 1
ATOM 780 N N . ASN A 1 95 ? 17.388 2.899 -11.018 1.00 97.81 95 ASN A N 1
ATOM 781 C CA . ASN A 1 95 ? 17.024 3.645 -9.815 1.00 97.81 95 ASN A CA 1
ATOM 782 C C . ASN A 1 95 ? 16.439 5.024 -10.169 1.00 97.81 95 ASN A C 1
ATOM 784 O O . ASN A 1 95 ? 15.389 5.386 -9.650 1.00 97.81 95 ASN A O 1
ATOM 788 N N . THR A 1 96 ? 17.022 5.747 -11.132 1.00 97.69 96 THR A N 1
ATOM 789 C CA . THR A 1 96 ? 16.424 6.994 -11.639 1.00 97.69 96 THR A CA 1
ATOM 790 C C . THR A 1 96 ? 15.017 6.760 -12.188 1.00 97.69 96 THR A C 1
ATOM 792 O O . THR A 1 96 ? 14.106 7.530 -11.901 1.00 97.69 96 THR A O 1
ATOM 795 N N . VAL A 1 97 ? 14.807 5.684 -12.957 1.00 97.81 97 VAL A N 1
ATOM 796 C CA . VAL A 1 97 ? 13.481 5.360 -13.504 1.00 97.81 97 VAL A CA 1
ATOM 797 C C . VAL A 1 97 ? 12.456 5.161 -12.397 1.00 97.81 97 VAL A C 1
ATOM 799 O O . VAL A 1 97 ? 11.375 5.748 -12.476 1.00 97.81 97 VAL A O 1
ATOM 802 N N . ILE A 1 98 ? 12.763 4.361 -11.373 1.00 97.38 98 ILE A N 1
ATOM 803 C CA . ILE A 1 98 ? 11.795 4.114 -10.300 1.00 97.38 98 ILE A CA 1
ATOM 804 C C . ILE A 1 98 ? 11.564 5.361 -9.447 1.00 97.38 98 ILE A C 1
ATOM 806 O O . ILE A 1 98 ? 10.416 5.635 -9.116 1.00 97.38 98 ILE A O 1
ATOM 810 N N . ASP A 1 99 ? 12.597 6.158 -9.162 1.00 97.12 99 ASP A N 1
ATOM 811 C CA . ASP A 1 99 ? 12.458 7.389 -8.378 1.00 97.12 99 ASP A CA 1
ATOM 812 C C . ASP A 1 99 ? 11.497 8.364 -9.074 1.00 97.12 99 ASP A C 1
ATOM 814 O O . ASP A 1 99 ? 10.517 8.819 -8.478 1.00 97.12 99 ASP A O 1
ATOM 818 N N . GLU A 1 100 ? 11.692 8.591 -10.375 1.00 97.81 100 GLU A N 1
ATOM 819 C CA . GLU A 1 100 ? 10.800 9.424 -11.189 1.00 97.81 100 GLU A CA 1
ATOM 820 C C . GLU A 1 100 ? 9.383 8.842 -11.292 1.00 97.81 100 GLU A C 1
ATOM 822 O O . GLU A 1 100 ? 8.389 9.575 -11.293 1.00 97.81 100 GLU A O 1
ATOM 827 N N . THR A 1 101 ? 9.275 7.514 -11.331 1.00 97.62 101 THR A N 1
ATOM 828 C CA . THR A 1 101 ? 7.987 6.812 -11.347 1.00 97.62 101 THR A CA 1
ATOM 829 C C . THR A 1 101 ? 7.232 7.008 -10.037 1.00 97.62 101 THR A C 1
ATOM 831 O O . THR A 1 101 ? 6.042 7.320 -10.055 1.00 97.62 101 THR A O 1
ATOM 834 N N . MET A 1 102 ? 7.907 6.895 -8.893 1.00 97.31 102 MET A N 1
ATOM 835 C CA . MET A 1 102 ? 7.290 7.098 -7.583 1.00 97.31 102 MET A CA 1
ATOM 836 C C . MET A 1 102 ? 6.861 8.558 -7.375 1.00 97.31 102 MET A C 1
ATOM 838 O O . MET A 1 102 ? 5.781 8.799 -6.828 1.00 97.31 102 MET A O 1
ATOM 842 N N . LEU A 1 103 ? 7.638 9.532 -7.865 1.00 97.62 103 LEU A N 1
ATOM 843 C CA . LEU A 1 103 ? 7.237 10.948 -7.876 1.00 97.62 103 LEU A CA 1
ATOM 844 C C . LEU A 1 103 ? 5.980 11.174 -8.730 1.00 97.62 103 LEU A C 1
ATOM 846 O O . LEU A 1 103 ? 5.040 11.848 -8.296 1.00 97.62 103 LEU A O 1
ATOM 850 N N . TYR A 1 104 ? 5.924 10.570 -9.920 1.00 98.31 104 TYR A N 1
ATOM 851 C CA . TYR A 1 104 ? 4.752 10.625 -10.797 1.00 98.31 104 TYR A CA 1
ATOM 852 C C . TYR A 1 104 ? 3.505 10.014 -10.145 1.00 98.31 104 TYR A C 1
ATOM 854 O O . TYR A 1 104 ? 2.455 10.663 -10.107 1.00 98.31 104 TYR A O 1
ATOM 862 N N . LEU A 1 105 ? 3.619 8.816 -9.563 1.00 97.81 105 LEU A N 1
ATOM 863 C CA . LEU A 1 105 ? 2.501 8.123 -8.911 1.00 97.81 105 LEU A CA 1
ATOM 864 C C . LEU A 1 105 ? 1.954 8.886 -7.696 1.00 97.81 105 LEU A C 1
ATOM 866 O O . LEU A 1 105 ? 0.748 8.855 -7.443 1.00 97.81 105 LEU A O 1
ATOM 870 N N . ARG A 1 106 ? 2.805 9.622 -6.970 1.00 95.56 106 ARG A N 1
ATOM 871 C CA . ARG A 1 106 ? 2.369 10.504 -5.873 1.00 95.56 106 ARG A CA 1
ATOM 872 C C . ARG A 1 106 ? 1.791 11.839 -6.360 1.00 95.56 106 ARG A C 1
ATOM 874 O O . ARG A 1 106 ? 1.205 12.584 -5.577 1.00 95.56 106 ARG A O 1
ATOM 881 N N . GLY A 1 107 ? 1.903 12.137 -7.651 1.00 96.00 107 GLY A N 1
ATOM 882 C CA . GLY A 1 107 ? 1.438 13.386 -8.243 1.00 96.00 107 GLY A CA 1
ATOM 883 C C . GLY A 1 107 ? 2.384 14.567 -8.038 1.00 96.00 107 GLY A C 1
ATOM 884 O O . GLY A 1 107 ? 1.971 15.702 -8.250 1.00 96.00 107 GLY A O 1
ATOM 885 N N . GLU A 1 108 ? 3.640 14.309 -7.671 1.00 96.56 108 GLU A N 1
ATOM 886 C CA . GLU A 1 108 ? 4.708 15.317 -7.586 1.00 96.56 108 GLU A CA 1
ATOM 887 C C . GLU A 1 108 ? 5.330 15.615 -8.964 1.00 96.56 108 GLU A C 1
ATOM 889 O O . GLU A 1 108 ? 6.145 16.524 -9.104 1.00 96.56 108 GLU A O 1
ATOM 894 N N . ARG A 1 109 ? 4.909 14.878 -10.000 1.00 96.00 109 ARG A N 1
ATOM 895 C CA . ARG A 1 109 ? 5.326 15.049 -11.392 1.00 96.00 109 ARG A CA 1
ATOM 896 C C . ARG A 1 109 ? 4.133 14.930 -12.347 1.00 96.00 109 ARG A C 1
ATOM 898 O O . ARG A 1 109 ? 3.211 14.149 -12.119 1.00 96.00 109 ARG A O 1
ATOM 905 N N . GLU A 1 110 ? 4.135 15.711 -13.428 1.00 93.38 110 GLU A N 1
ATOM 906 C CA . GLU A 1 110 ? 3.010 15.765 -14.377 1.00 93.38 110 GLU A CA 1
ATOM 907 C C . GLU A 1 110 ? 2.977 14.591 -15.366 1.00 93.38 110 GLU A C 1
ATOM 909 O O . GLU A 1 110 ? 1.904 14.037 -15.598 1.00 93.38 110 GLU A O 1
ATOM 914 N N . ASN A 1 111 ? 4.130 14.192 -15.914 1.00 94.56 111 ASN A N 1
ATOM 915 C CA . ASN A 1 111 ? 4.267 13.169 -16.963 1.00 94.56 111 ASN A CA 1
ATOM 916 C C . ASN A 1 111 ? 5.286 12.080 -16.586 1.00 94.56 111 ASN A C 1
ATOM 918 O O . ASN A 1 111 ? 6.133 12.310 -15.728 1.00 94.56 111 ASN A O 1
ATOM 922 N N . LEU A 1 112 ? 5.251 10.936 -17.276 1.00 95.25 112 LEU A N 1
ATOM 923 C CA . LEU A 1 112 ? 6.183 9.815 -17.086 1.00 95.25 112 LEU A CA 1
ATOM 924 C C . LEU A 1 112 ? 7.193 9.694 -18.251 1.00 95.25 112 LEU A C 1
ATOM 926 O O . LEU A 1 112 ? 7.445 8.614 -18.777 1.00 95.25 112 LEU A O 1
ATOM 930 N N . ILE A 1 113 ? 7.761 10.822 -18.691 1.00 94.56 113 ILE A N 1
ATOM 931 C CA . ILE A 1 113 ? 8.793 10.853 -19.742 1.00 94.56 113 ILE A CA 1
ATOM 932 C C . ILE A 1 113 ? 10.173 10.796 -19.078 1.00 94.56 113 ILE A C 1
ATOM 934 O O . ILE A 1 113 ? 10.711 11.817 -18.648 1.00 94.56 113 ILE A O 1
ATOM 938 N N . VAL A 1 114 ? 10.745 9.600 -18.956 1.00 95.62 114 VAL A N 1
ATOM 939 C CA . VAL A 1 114 ? 12.048 9.391 -18.304 1.00 95.62 114 VAL A CA 1
ATOM 940 C C . VAL A 1 114 ? 13.074 8.937 -19.334 1.00 95.62 114 VAL A C 1
ATOM 942 O O . VAL A 1 114 ? 12.916 7.873 -19.929 1.00 95.62 114 VAL A O 1
ATOM 945 N N . GLU A 1 115 ? 14.121 9.733 -19.542 1.00 95.81 115 GLU A N 1
ATOM 946 C CA . GLU A 1 115 ? 15.224 9.404 -20.447 1.00 95.81 115 GLU A CA 1
ATOM 947 C C . GLU A 1 115 ? 16.425 8.879 -19.664 1.00 95.81 115 GLU A C 1
ATOM 949 O O . GLU A 1 115 ? 16.915 9.531 -18.742 1.00 95.81 115 GLU A O 1
ATOM 954 N N . VAL A 1 116 ? 16.918 7.702 -20.045 1.00 96.44 116 VAL A N 1
ATOM 955 C CA . VAL A 1 116 ? 18.064 7.057 -19.393 1.00 96.44 116 VAL A CA 1
ATOM 956 C C . VAL A 1 116 ? 18.991 6.399 -20.415 1.00 96.44 116 VAL A C 1
ATOM 958 O O . VAL A 1 116 ? 18.555 6.066 -21.521 1.00 96.44 116 VAL A O 1
ATOM 961 N N . PRO A 1 117 ? 20.283 6.210 -20.088 1.00 96.75 117 PRO A N 1
ATOM 962 C CA . PRO A 1 117 ? 21.198 5.475 -20.950 1.00 96.75 117 PRO A CA 1
ATOM 963 C C . PRO A 1 117 ? 20.802 3.995 -21.032 1.00 96.75 117 PRO A C 1
ATOM 965 O O . PRO A 1 117 ? 20.870 3.264 -20.044 1.00 96.75 117 PRO A O 1
ATOM 968 N N . VAL A 1 118 ? 20.447 3.541 -22.230 1.00 96.38 118 VAL A N 1
ATOM 969 C CA . VAL A 1 118 ? 20.176 2.138 -22.559 1.00 96.38 118 VAL A CA 1
ATOM 970 C C . VAL A 1 118 ? 21.103 1.748 -23.700 1.00 96.38 118 VAL A C 1
ATOM 972 O O . VAL A 1 118 ? 21.174 2.447 -24.712 1.00 96.38 118 VAL A O 1
ATOM 975 N N . ASN A 1 119 ? 21.868 0.666 -23.546 1.00 95.94 119 ASN A N 1
ATOM 976 C CA . ASN A 1 119 ? 22.862 0.251 -24.548 1.00 95.94 119 ASN A CA 1
ATOM 977 C C . ASN A 1 119 ? 23.850 1.378 -24.940 1.00 95.94 119 ASN A C 1
ATOM 979 O O . ASN A 1 119 ? 24.332 1.436 -26.071 1.00 95.94 119 ASN A O 1
ATOM 983 N N . GLY A 1 120 ? 24.148 2.288 -24.004 1.00 93.50 120 GLY A N 1
ATOM 984 C CA . GLY A 1 120 ? 25.036 3.437 -24.219 1.00 93.50 120 GLY A CA 1
ATOM 985 C C . GLY A 1 120 ? 24.407 4.629 -24.953 1.00 93.50 120 GLY A C 1
ATOM 986 O O . GLY A 1 120 ? 25.122 5.584 -25.249 1.00 93.50 120 GLY A O 1
ATOM 987 N N . LYS A 1 121 ? 23.098 4.608 -25.243 1.00 95.62 121 LYS A N 1
ATOM 988 C CA . LYS A 1 121 ? 22.365 5.716 -25.878 1.00 95.62 121 LYS A CA 1
ATOM 989 C C . LYS A 1 121 ? 21.269 6.241 -24.958 1.00 95.62 121 LYS A C 1
ATOM 991 O O . LYS A 1 121 ? 20.587 5.460 -24.303 1.00 95.62 121 LYS A O 1
ATOM 996 N N . LEU A 1 122 ? 21.098 7.560 -24.915 1.00 96.25 122 LEU A N 1
ATOM 997 C CA . LEU A 1 122 ? 20.005 8.187 -24.176 1.00 96.25 122 LEU A CA 1
ATOM 998 C C . LEU A 1 122 ? 18.689 7.971 -24.934 1.00 96.25 122 LEU A C 1
ATOM 1000 O O . LEU A 1 122 ? 18.609 8.301 -26.117 1.00 96.25 122 LEU A O 1
ATOM 1004 N N . GLN A 1 123 ? 17.687 7.394 -24.271 1.00 94.88 123 GLN A N 1
ATOM 1005 C CA . GLN A 1 123 ? 16.360 7.161 -24.848 1.00 94.88 123 GLN A CA 1
ATOM 1006 C C . GLN A 1 123 ? 15.286 7.042 -23.760 1.00 94.88 123 GLN A C 1
ATOM 1008 O O . GLN A 1 123 ? 15.593 6.765 -22.599 1.00 94.88 123 GLN A O 1
ATOM 1013 N N . GLY A 1 124 ? 14.020 7.221 -24.148 1.00 95.56 124 GLY A N 1
ATOM 1014 C CA . GLY A 1 124 ? 12.873 7.051 -23.257 1.00 95.56 124 GLY A CA 1
ATOM 1015 C C . GLY A 1 124 ? 12.755 5.620 -22.721 1.00 95.56 124 GLY A C 1
ATOM 1016 O O . GLY A 1 124 ? 12.869 4.650 -23.480 1.00 95.56 124 GLY A O 1
ATOM 1017 N N . PHE A 1 125 ? 12.531 5.491 -21.412 1.00 96.94 125 PHE A N 1
ATOM 1018 C CA . PHE A 1 125 ? 12.374 4.200 -20.746 1.00 96.94 125 PHE A CA 1
ATOM 1019 C C . PHE A 1 125 ? 11.028 3.545 -21.070 1.00 96.94 125 PHE A C 1
ATOM 1021 O O . PHE A 1 125 ? 11.017 2.384 -21.481 1.00 96.94 125 PHE A O 1
ATOM 1028 N N . TYR A 1 126 ? 9.933 4.295 -20.914 1.00 96.81 126 TYR A N 1
ATOM 1029 C CA . TYR A 1 126 ? 8.564 3.808 -21.081 1.00 96.81 126 TYR A CA 1
ATOM 1030 C C . TYR A 1 126 ? 8.047 3.958 -22.519 1.00 96.81 126 TYR A C 1
ATOM 1032 O O . TYR A 1 126 ? 8.349 4.941 -23.200 1.00 96.81 126 TYR A O 1
ATOM 1040 N N . ARG A 1 127 ? 7.234 2.994 -22.961 1.00 95.19 127 ARG A N 1
ATOM 1041 C CA . ARG A 1 127 ? 6.432 3.029 -24.198 1.00 95.19 127 ARG A CA 1
ATOM 1042 C C . ARG A 1 127 ? 5.054 3.654 -23.935 1.00 95.19 127 ARG A C 1
ATOM 1044 O O . ARG A 1 127 ? 4.636 3.798 -22.793 1.00 95.19 127 ARG A O 1
ATOM 1051 N N . GLU A 1 128 ? 4.342 4.041 -24.989 1.00 95.00 128 GLU A N 1
ATOM 1052 C CA . GLU A 1 128 ? 3.037 4.714 -24.883 1.00 95.00 128 GLU A CA 1
ATOM 1053 C C . GLU A 1 128 ? 1.969 3.896 -24.134 1.00 95.00 128 GLU A C 1
ATOM 1055 O O . GLU A 1 128 ? 1.226 4.445 -23.323 1.00 95.00 128 GLU A O 1
ATOM 1060 N N . ASP A 1 129 ? 1.912 2.585 -24.354 1.00 94.94 129 ASP A N 1
ATOM 1061 C CA . ASP A 1 129 ? 1.009 1.664 -23.650 1.00 94.94 129 ASP A CA 1
ATOM 1062 C C . ASP A 1 129 ? 1.379 1.492 -22.166 1.00 94.94 129 ASP A C 1
ATOM 1064 O O . ASP A 1 129 ? 0.500 1.492 -21.307 1.00 94.94 129 ASP A O 1
ATOM 1068 N N . GLU A 1 130 ? 2.672 1.432 -21.842 1.00 96.31 130 GLU A N 1
ATOM 1069 C CA . GLU A 1 130 ? 3.170 1.417 -20.460 1.00 96.31 130 GLU A CA 1
ATOM 1070 C C . GLU A 1 130 ? 2.824 2.728 -19.739 1.00 96.31 130 GLU A C 1
ATOM 1072 O O . GLU A 1 130 ? 2.367 2.707 -18.598 1.00 96.31 130 GLU A O 1
ATOM 1077 N N . ILE A 1 131 ? 2.964 3.876 -20.413 1.00 96.75 131 ILE A N 1
ATOM 1078 C CA . ILE A 1 131 ? 2.546 5.180 -19.875 1.00 96.75 131 ILE A CA 1
ATOM 1079 C C . ILE A 1 131 ? 1.030 5.212 -19.655 1.00 96.75 131 ILE A C 1
ATOM 1081 O O . ILE A 1 131 ? 0.579 5.723 -18.627 1.00 96.75 131 ILE A O 1
ATOM 1085 N N . SER A 1 132 ? 0.239 4.658 -20.581 1.00 96.50 132 SER A N 1
ATOM 1086 C CA . SER A 1 132 ? -1.215 4.554 -20.416 1.00 96.50 132 SER A CA 1
ATOM 1087 C C . SER A 1 132 ? -1.569 3.752 -19.166 1.00 96.50 132 SER A C 1
ATOM 1089 O O . SER A 1 132 ? -2.373 4.221 -18.364 1.00 96.50 132 SER A O 1
ATOM 1091 N N . HIS A 1 133 ? -0.941 2.593 -18.961 1.00 96.69 133 HIS A N 1
ATOM 1092 C CA . HIS A 1 133 ? -1.150 1.789 -17.759 1.00 96.69 133 HIS A CA 1
ATOM 1093 C C . HIS A 1 133 ? -0.755 2.545 -16.488 1.00 96.69 133 HIS A C 1
ATOM 1095 O O . HIS A 1 133 ? -1.531 2.640 -15.539 1.00 96.69 133 HIS A O 1
ATOM 1101 N N . MET A 1 134 ? 0.430 3.158 -16.479 1.00 97.12 134 MET A N 1
ATOM 1102 C CA . MET A 1 134 ? 0.925 3.893 -15.314 1.00 97.12 134 MET A CA 1
ATOM 1103 C C . MET A 1 134 ? 0.086 5.134 -14.992 1.00 97.12 134 MET A C 1
ATOM 1105 O O . MET A 1 134 ? 0.025 5.545 -13.832 1.00 97.12 134 MET A O 1
ATOM 1109 N N . THR A 1 135 ? -0.602 5.705 -15.984 1.00 97.19 135 THR A N 1
ATOM 1110 C CA . THR A 1 135 ? -1.590 6.773 -15.773 1.00 97.19 135 THR A CA 1
ATOM 1111 C C . THR A 1 135 ? -2.793 6.264 -14.979 1.00 97.19 135 THR A C 1
ATOM 1113 O O . THR A 1 135 ? -3.204 6.915 -14.018 1.00 97.19 135 THR A O 1
ATOM 1116 N N . ASP A 1 136 ? -3.302 5.071 -15.296 1.00 97.19 136 ASP A N 1
ATOM 1117 C CA . ASP A 1 136 ? -4.379 4.443 -14.519 1.00 97.19 136 ASP A CA 1
ATOM 1118 C C . ASP A 1 136 ? -3.902 4.092 -13.098 1.00 97.19 136 ASP A C 1
ATOM 1120 O O . ASP A 1 136 ? -4.591 4.372 -12.111 1.00 97.19 136 ASP A O 1
ATOM 1124 N N . VAL A 1 137 ? -2.683 3.550 -12.964 1.00 97.19 137 VAL A N 1
ATOM 1125 C CA . VAL A 1 137 ? -2.063 3.249 -11.659 1.00 97.19 137 VAL A CA 1
ATOM 1126 C C . VAL A 1 137 ? -1.939 4.517 -10.807 1.00 97.19 137 VAL A C 1
ATOM 1128 O O . VAL A 1 137 ? -2.242 4.489 -9.610 1.00 97.19 137 VAL A O 1
ATOM 1131 N N . ARG A 1 138 ? -1.556 5.653 -11.405 1.00 97.81 138 ARG A N 1
ATOM 1132 C CA . ARG A 1 138 ? -1.486 6.949 -10.712 1.00 97.81 138 ARG A CA 1
ATOM 1133 C C . ARG A 1 138 ? -2.836 7.355 -10.131 1.00 97.81 138 ARG A C 1
ATOM 1135 O O . ARG A 1 138 ? -2.886 7.791 -8.981 1.00 97.81 138 ARG A O 1
ATOM 1142 N N . GLU A 1 139 ? -3.929 7.194 -10.871 1.00 97.31 139 GLU A N 1
ATOM 1143 C CA . GLU A 1 139 ? -5.257 7.527 -10.346 1.00 97.31 139 GLU A CA 1
ATOM 1144 C C . GLU A 1 139 ? -5.658 6.626 -9.174 1.00 97.31 139 GLU A C 1
ATOM 1146 O O . GLU A 1 139 ? -6.202 7.127 -8.186 1.00 97.31 139 GLU A O 1
ATOM 1151 N N . VAL A 1 140 ? -5.311 5.335 -9.205 1.00 97.06 140 VAL A N 1
ATOM 1152 C CA . VAL A 1 140 ? -5.518 4.425 -8.062 1.00 97.06 140 VAL A CA 1
ATOM 1153 C C . VAL A 1 140 ? -4.717 4.888 -6.837 1.00 97.06 140 VAL A C 1
ATOM 1155 O O . VAL A 1 140 ? -5.271 4.973 -5.735 1.00 97.06 140 VAL A O 1
ATOM 1158 N N . PHE A 1 141 ? -3.444 5.260 -7.017 1.00 97.19 141 PHE A N 1
ATOM 1159 C CA . PHE A 1 141 ? -2.594 5.804 -5.950 1.00 97.19 141 PHE A CA 1
ATOM 1160 C C . PHE A 1 141 ? -3.189 7.080 -5.343 1.00 97.19 141 PHE A C 1
ATOM 1162 O O . PHE A 1 141 ? -3.377 7.175 -4.125 1.00 97.19 141 PHE A O 1
ATOM 1169 N N . LEU A 1 142 ? -3.530 8.063 -6.179 1.00 97.69 142 LEU A N 1
ATOM 1170 C CA . LEU A 1 142 ? -4.088 9.337 -5.726 1.00 97.69 142 LEU A CA 1
ATOM 1171 C C . LEU A 1 142 ? -5.460 9.151 -5.066 1.00 97.69 142 LEU A C 1
ATOM 1173 O O . LEU A 1 142 ? -5.735 9.776 -4.036 1.00 97.69 142 LEU A O 1
ATOM 1177 N N . ALA A 1 143 ? -6.309 8.272 -5.603 1.00 97.94 143 ALA A N 1
ATOM 1178 C CA . ALA A 1 143 ? -7.590 7.925 -4.998 1.00 97.94 143 ALA A CA 1
ATOM 1179 C C . ALA A 1 143 ? -7.404 7.314 -3.603 1.00 97.94 143 ALA A C 1
ATOM 1181 O O . ALA A 1 143 ? -8.065 7.756 -2.660 1.00 97.94 143 ALA A O 1
ATOM 1182 N N . ALA A 1 144 ? -6.468 6.376 -3.429 1.00 96.94 144 ALA A N 1
ATOM 1183 C CA . ALA A 1 144 ? -6.153 5.791 -2.125 1.00 96.94 144 ALA A CA 1
ATOM 1184 C C . ALA A 1 144 ? -5.716 6.853 -1.101 1.00 96.94 144 ALA A C 1
ATOM 1186 O O . ALA A 1 144 ? -6.199 6.868 0.037 1.00 96.94 144 ALA A O 1
ATOM 1187 N N . MET A 1 145 ? -4.878 7.803 -1.520 1.00 96.44 145 MET A N 1
ATOM 1188 C CA . MET A 1 145 ? -4.417 8.906 -0.670 1.00 96.44 145 MET A CA 1
ATOM 1189 C C . MET A 1 145 ? -5.552 9.867 -0.289 1.00 96.44 145 MET A C 1
ATOM 1191 O O . MET A 1 145 ? -5.671 10.250 0.879 1.00 96.44 145 MET A O 1
ATOM 1195 N N . ARG A 1 146 ? -6.441 10.208 -1.234 1.00 98.06 146 ARG A N 1
ATOM 1196 C CA . ARG A 1 146 ? -7.652 11.010 -0.967 1.00 98.06 146 ARG A CA 1
ATOM 1197 C C . ARG A 1 146 ? -8.598 10.286 -0.002 1.00 98.06 146 ARG A C 1
ATOM 1199 O O . ARG A 1 146 ? -9.086 10.899 0.949 1.00 98.06 146 ARG A O 1
ATOM 1206 N N . MET A 1 147 ? -8.816 8.982 -0.196 1.00 98.06 147 MET A N 1
ATOM 1207 C CA . MET A 1 147 ? -9.640 8.156 0.696 1.00 98.06 147 MET A CA 1
ATOM 1208 C C . MET A 1 147 ? -9.054 8.083 2.107 1.00 98.06 147 MET A C 1
ATOM 1210 O O . MET A 1 147 ? -9.808 8.159 3.078 1.00 98.06 147 MET A O 1
ATOM 1214 N N . ARG A 1 148 ? -7.724 8.001 2.252 1.00 98.31 148 ARG A N 1
ATOM 1215 C CA . ARG A 1 148 ? -7.073 8.079 3.567 1.00 98.31 148 ARG A CA 1
ATOM 1216 C C . ARG A 1 148 ? -7.373 9.409 4.255 1.00 98.31 148 ARG A C 1
ATOM 1218 O O . ARG A 1 148 ? -7.753 9.408 5.422 1.00 98.31 148 ARG A O 1
ATOM 1225 N N . SER A 1 149 ? -7.252 10.532 3.548 1.00 98.06 149 SER A N 1
ATOM 1226 C CA . SER A 1 149 ? -7.581 11.854 4.103 1.00 98.06 149 SER A CA 1
ATOM 1227 C C . SER A 1 149 ? -9.044 11.941 4.554 1.00 98.06 149 SER A C 1
ATOM 1229 O O . SER A 1 149 ? -9.329 12.445 5.642 1.00 98.06 149 SER A O 1
ATOM 1231 N N . ALA A 1 150 ? -9.974 11.379 3.774 1.00 98.38 150 ALA A N 1
ATOM 1232 C CA . ALA A 1 150 ? -11.382 11.284 4.160 1.00 98.38 150 ALA A CA 1
ATOM 1233 C C . ALA A 1 150 ? -11.597 10.384 5.394 1.00 98.38 150 ALA A C 1
ATOM 1235 O O . ALA A 1 150 ? -12.369 10.736 6.288 1.00 98.38 150 ALA A O 1
ATOM 1236 N N . ALA A 1 151 ? -10.884 9.257 5.490 1.00 98.38 151 ALA A N 1
ATOM 1237 C CA . ALA A 1 151 ? -10.927 8.375 6.655 1.00 98.38 151 ALA A CA 1
ATOM 1238 C C . ALA A 1 151 ? -10.386 9.064 7.921 1.00 98.38 151 ALA A C 1
ATOM 1240 O O . ALA A 1 151 ? -10.998 8.947 8.981 1.00 98.38 151 ALA A O 1
ATOM 1241 N N . ILE A 1 152 ? -9.312 9.855 7.813 1.00 98.56 152 ILE A N 1
ATOM 1242 C CA . ILE A 1 152 ? -8.789 10.677 8.918 1.00 98.56 152 ILE A CA 1
ATOM 1243 C C . ILE A 1 152 ? -9.831 11.697 9.386 1.00 98.56 152 ILE A C 1
ATOM 1245 O O . ILE A 1 152 ? -10.058 11.845 10.589 1.00 98.56 152 ILE A O 1
ATOM 1249 N N . LEU A 1 153 ? -10.518 12.369 8.460 1.00 98.31 153 LEU A N 1
ATOM 1250 C CA . LEU A 1 153 ? -11.605 13.278 8.822 1.00 98.31 153 LEU A CA 1
ATOM 1251 C C . LEU A 1 153 ? -12.732 12.533 9.555 1.00 98.31 153 LEU A C 1
ATOM 1253 O O . LEU A 1 153 ? -13.181 12.976 10.614 1.00 98.31 153 LEU A O 1
ATOM 1257 N N . LEU A 1 154 ? -13.147 11.370 9.046 1.00 98.00 154 LEU A N 1
ATOM 1258 C CA . LEU A 1 154 ? -14.170 10.533 9.676 1.00 98.00 154 LEU A CA 1
ATOM 1259 C C . LEU A 1 154 ? -13.760 10.081 11.088 1.00 98.00 154 LEU A C 1
ATOM 1261 O O . LEU A 1 154 ? -14.593 10.083 12.001 1.00 98.00 154 LEU A O 1
ATOM 1265 N N . LEU A 1 155 ? -12.482 9.755 11.300 1.00 97.06 155 LEU A N 1
ATOM 1266 C CA . LEU A 1 155 ? -11.924 9.437 12.617 1.00 97.06 155 LEU A CA 1
ATOM 1267 C C . LEU A 1 155 ? -12.072 10.590 13.598 1.00 97.06 155 LEU A C 1
ATOM 1269 O O . LEU A 1 155 ? -12.572 10.396 14.707 1.00 97.06 155 LEU A O 1
ATOM 1273 N N . ILE A 1 156 ? -11.668 11.791 13.184 1.00 97.88 156 ILE A N 1
ATOM 1274 C CA . ILE A 1 156 ? -11.732 12.990 14.023 1.00 97.88 156 ILE A CA 1
ATOM 1275 C C . ILE A 1 156 ? -13.189 13.310 14.373 1.00 97.88 156 ILE A C 1
ATOM 1277 O O . ILE A 1 156 ? -13.498 13.572 15.538 1.00 97.88 156 ILE A O 1
ATOM 1281 N N . LEU A 1 157 ? -14.099 13.237 13.398 1.00 97.69 157 LEU A N 1
ATOM 1282 C CA . LEU A 1 157 ? -15.521 13.522 13.603 1.00 97.69 157 LEU A CA 1
ATOM 1283 C C . LEU A 1 157 ? -16.183 12.510 14.546 1.00 97.69 157 LEU A C 1
ATOM 1285 O O . LEU A 1 157 ? -16.873 12.905 15.490 1.00 97.69 157 LEU A O 1
ATOM 1289 N N . THR A 1 158 ? -15.957 11.212 14.332 1.00 96.88 158 THR A N 1
ATOM 1290 C CA . THR A 1 158 ? -16.549 10.151 15.166 1.00 96.88 158 THR A CA 1
ATOM 1291 C C . THR A 1 158 ? -15.984 10.156 16.586 1.00 96.88 158 THR A C 1
ATOM 1293 O O . THR A 1 158 ? -16.756 10.076 17.549 1.00 96.88 158 THR A O 1
ATOM 1296 N N . ALA A 1 159 ? -14.667 10.332 16.746 1.00 95.69 159 ALA A N 1
ATOM 1297 C CA . ALA A 1 159 ? -14.042 10.481 18.057 1.00 95.69 159 ALA A CA 1
ATOM 1298 C C . ALA A 1 159 ? -14.528 11.747 18.771 1.00 95.69 159 ALA A C 1
ATOM 1300 O O . ALA A 1 159 ? -14.960 11.673 19.922 1.00 95.69 159 ALA A O 1
ATOM 1301 N N . GLY A 1 160 ? -14.525 12.893 18.085 1.00 96.50 160 GLY A N 1
ATOM 1302 C CA . GLY A 1 160 ? -14.972 14.173 18.630 1.00 96.50 160 GLY A CA 1
ATOM 1303 C C . GLY A 1 160 ? -16.432 14.140 19.082 1.00 96.50 160 GLY A C 1
ATOM 1304 O O . GLY A 1 160 ? -16.748 14.610 20.177 1.00 96.50 160 GLY A O 1
ATOM 1305 N N . TYR A 1 161 ? -17.316 13.522 18.293 1.00 96.44 161 TYR A N 1
ATOM 1306 C CA . TYR A 1 161 ? -18.719 13.319 18.663 1.00 96.44 161 TYR A CA 1
ATOM 1307 C C . TYR A 1 161 ? -18.863 12.470 19.935 1.00 96.44 161 TYR A C 1
ATOM 1309 O O . TYR A 1 161 ? -19.566 12.864 20.871 1.00 96.44 161 TYR A O 1
ATOM 1317 N N . LEU A 1 162 ? -18.181 11.320 20.004 1.00 94.12 162 LEU A N 1
ATOM 1318 C CA . LEU A 1 162 ? -18.265 10.432 21.166 1.00 94.12 162 LEU A CA 1
ATOM 1319 C C . LEU A 1 162 ? -17.659 11.069 22.420 1.00 94.12 162 LEU A C 1
ATOM 1321 O O . LEU A 1 162 ? -18.272 10.989 23.484 1.00 94.12 162 LEU A O 1
ATOM 1325 N N . ILE A 1 163 ? -16.518 11.754 22.301 1.00 94.81 163 ILE A N 1
ATOM 1326 C CA . ILE A 1 163 ? -15.885 12.485 23.409 1.00 94.81 163 ILE A CA 1
ATOM 1327 C C . ILE A 1 163 ? -16.822 13.577 23.929 1.00 94.81 163 ILE A C 1
ATOM 1329 O O . ILE A 1 163 ? -17.022 13.678 25.138 1.00 94.81 163 ILE A O 1
ATOM 1333 N N . ARG A 1 164 ? -17.472 14.343 23.044 1.00 95.56 164 ARG A N 1
ATOM 1334 C CA . ARG A 1 164 ? -18.440 15.375 23.450 1.00 95.56 164 ARG A CA 1
ATOM 1335 C C . ARG A 1 164 ? -19.630 14.786 24.213 1.00 95.56 164 ARG A C 1
ATOM 1337 O O . ARG A 1 164 ? -20.080 15.372 25.189 1.00 95.56 164 ARG A O 1
ATOM 1344 N N . LYS A 1 165 ? -20.144 13.633 23.772 1.00 93.12 165 LYS A N 1
ATOM 1345 C CA . LYS A 1 165 ? -21.353 13.008 24.336 1.00 93.12 165 LYS A CA 1
ATOM 1346 C C . LYS A 1 165 ? -21.089 12.192 25.607 1.00 93.12 165 LYS A C 1
ATOM 1348 O O . LYS A 1 165 ? -21.993 12.046 26.426 1.00 93.12 165 LYS A O 1
ATOM 1353 N N . LYS A 1 166 ? -19.899 11.600 25.741 1.00 90.06 166 LYS A N 1
ATOM 1354 C CA . LYS A 1 166 ? -19.576 10.589 26.769 1.00 90.06 166 LYS A CA 1
ATOM 1355 C C . LYS A 1 166 ? -18.352 10.930 27.621 1.00 90.06 166 LYS A C 1
ATOM 1357 O O . LYS A 1 166 ? -18.030 10.193 28.551 1.00 90.06 166 LYS A O 1
ATOM 1362 N N . GLY A 1 167 ? -17.649 12.018 27.318 1.00 90.19 167 GLY A N 1
ATOM 1363 C CA . GLY A 1 167 ? -16.442 12.422 28.031 1.00 90.19 167 GLY A CA 1
ATOM 1364 C C . GLY A 1 167 ? -15.400 11.303 28.058 1.00 90.19 167 GLY A C 1
ATOM 1365 O O . GLY A 1 167 ? -15.028 10.749 27.025 1.00 90.19 167 GLY A O 1
ATOM 1366 N N . ARG A 1 168 ? -14.951 10.934 29.263 1.00 85.44 168 ARG A N 1
ATOM 1367 C CA . ARG A 1 168 ? -13.915 9.906 29.465 1.00 85.44 168 ARG A CA 1
ATOM 1368 C C . ARG A 1 168 ? -14.358 8.491 29.075 1.00 85.44 168 ARG A C 1
ATOM 1370 O O . ARG A 1 168 ? -13.505 7.683 28.714 1.00 85.44 168 ARG A O 1
ATOM 1377 N N . GLU A 1 169 ? -15.657 8.187 29.094 1.00 87.25 169 GLU A N 1
ATOM 1378 C CA . GLU A 1 169 ? -16.170 6.868 28.686 1.00 87.25 169 GLU A CA 1
ATOM 1379 C C . GLU A 1 169 ? -15.998 6.616 27.178 1.00 87.25 169 GLU A C 1
ATOM 1381 O O . GLU A 1 169 ? -15.931 5.463 26.747 1.00 87.25 169 GLU A O 1
ATOM 1386 N N . ALA A 1 170 ? -15.864 7.675 26.368 1.00 90.62 170 ALA A N 1
ATOM 1387 C CA . ALA A 1 170 ? -15.666 7.566 24.924 1.00 90.62 170 ALA A CA 1
ATOM 1388 C C . ALA A 1 170 ? -14.429 6.731 24.571 1.00 90.62 170 ALA A C 1
ATOM 1390 O O . ALA A 1 170 ? -14.497 5.883 23.685 1.00 90.62 170 ALA A O 1
ATOM 1391 N N . LEU A 1 171 ? -13.324 6.905 25.303 1.00 90.69 171 LEU A N 1
ATOM 1392 C CA . LEU A 1 171 ? -12.079 6.171 25.057 1.00 90.69 171 LEU A CA 1
ATOM 1393 C C . LEU A 1 171 ? -12.246 4.664 25.276 1.00 90.69 171 LEU A C 1
ATOM 1395 O O . LEU A 1 171 ? -11.714 3.859 24.516 1.00 90.69 171 LEU A O 1
ATOM 1399 N N . ALA A 1 172 ? -13.033 4.271 26.278 1.00 89.50 172 ALA A N 1
ATOM 1400 C CA . ALA A 1 172 ? -13.364 2.873 26.512 1.00 89.50 172 ALA A CA 1
ATOM 1401 C C . ALA A 1 172 ? -14.256 2.291 25.406 1.00 89.50 172 ALA A C 1
ATOM 1403 O O . ALA A 1 172 ? -14.045 1.153 24.981 1.00 89.50 172 ALA A O 1
ATOM 1404 N N . ILE A 1 173 ? -15.242 3.062 24.933 1.00 90.81 173 ILE A N 1
ATOM 1405 C CA . ILE A 1 173 ? -16.132 2.665 23.831 1.00 90.81 173 ILE A CA 1
ATOM 1406 C C . ILE A 1 173 ? -15.324 2.471 22.544 1.00 90.81 173 ILE A C 1
ATOM 1408 O O . ILE A 1 173 ? -15.393 1.399 21.939 1.00 90.81 173 ILE A O 1
ATOM 1412 N N . LEU A 1 174 ? -14.519 3.470 22.175 1.00 93.69 174 LEU A N 1
ATOM 1413 C CA . LEU A 1 174 ? -13.646 3.442 21.003 1.00 93.69 174 LEU A CA 1
ATOM 1414 C C . LEU A 1 174 ? -12.636 2.298 21.089 1.00 93.69 174 LEU A C 1
ATOM 1416 O O . LEU A 1 174 ? -12.548 1.506 20.158 1.00 93.69 174 LEU A O 1
ATOM 1420 N N . GLY A 1 175 ? -11.947 2.138 22.223 1.00 93.00 175 GLY A N 1
ATOM 1421 C CA . GLY A 1 175 ? -10.974 1.062 22.418 1.00 93.00 175 GLY A CA 1
ATOM 1422 C C . GLY A 1 175 ? -11.594 -0.335 22.318 1.00 93.00 175 GLY A C 1
ATOM 1423 O O . GLY A 1 175 ? -11.041 -1.220 21.670 1.00 93.00 175 GLY A O 1
ATOM 1424 N N . CYS A 1 176 ? -12.783 -0.549 22.888 1.00 90.81 176 CYS A N 1
ATOM 1425 C CA . CYS A 1 176 ? -13.480 -1.832 22.755 1.00 90.81 176 CYS A CA 1
ATOM 1426 C C . CYS A 1 176 ? -14.002 -2.085 21.333 1.00 90.81 176 CYS A C 1
ATOM 1428 O O . CYS A 1 176 ? -14.066 -3.237 20.901 1.00 90.81 176 CYS A O 1
ATOM 1430 N N . GLY A 1 177 ? -14.438 -1.040 20.623 1.00 92.75 177 GLY A N 1
ATOM 1431 C CA . GLY A 1 177 ? -14.786 -1.124 19.202 1.00 92.75 177 GLY A CA 1
ATOM 1432 C C . GLY A 1 177 ? -13.574 -1.483 18.351 1.00 92.75 177 GLY A C 1
ATOM 1433 O O . GLY A 1 177 ? -13.647 -2.416 17.554 1.00 92.75 177 GLY A O 1
ATOM 1434 N N . TYR A 1 178 ? -12.445 -0.822 18.613 1.00 96.12 178 TYR A N 1
ATOM 1435 C CA . TYR A 1 178 ? -11.165 -1.077 17.966 1.00 96.12 178 TYR A CA 1
ATOM 1436 C C . TYR A 1 178 ? -10.734 -2.529 18.126 1.00 96.12 178 TYR A C 1
ATOM 1438 O O . TYR A 1 178 ? -10.615 -3.221 17.127 1.00 96.12 178 TYR A O 1
ATOM 1446 N N . LEU A 1 179 ? -10.626 -3.049 19.354 1.00 94.75 179 LEU A N 1
ATOM 1447 C CA . LEU A 1 179 ? -10.179 -4.432 19.576 1.00 94.75 179 LEU A CA 1
ATOM 1448 C C . LEU A 1 179 ? -11.068 -5.480 18.887 1.00 94.75 179 LEU A C 1
ATOM 1450 O O . LEU A 1 179 ? -10.550 -6.447 18.333 1.00 94.75 179 LEU A O 1
ATOM 1454 N N . ARG A 1 180 ? -12.396 -5.288 18.895 1.00 93.94 180 ARG A N 1
ATOM 1455 C CA . ARG A 1 180 ? -13.333 -6.192 18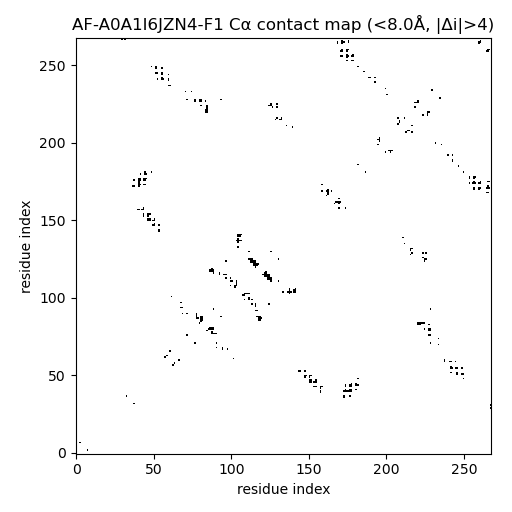.203 1.00 93.94 180 ARG A CA 1
ATOM 1456 C C . ARG A 1 180 ? -13.147 -6.144 16.689 1.00 93.94 180 ARG A C 1
ATOM 1458 O O . ARG A 1 180 ? -13.105 -7.186 16.048 1.00 93.94 180 ARG A O 1
ATOM 1465 N N . THR A 1 181 ? -13.018 -4.941 16.138 1.00 95.12 181 THR A N 1
ATOM 1466 C CA . THR A 1 181 ? -12.848 -4.734 14.695 1.00 95.12 181 THR A CA 1
ATOM 1467 C C . THR A 1 181 ? -11.477 -5.221 14.232 1.00 95.12 181 THR A C 1
ATOM 1469 O O . THR A 1 181 ? -11.392 -5.905 13.222 1.00 95.12 181 THR A O 1
ATOM 1472 N N . CYS A 1 182 ? -10.414 -4.964 15.000 1.00 95.06 182 CYS A N 1
ATOM 1473 C CA . CYS A 1 182 ? -9.067 -5.470 14.741 1.00 95.06 182 CYS A CA 1
ATOM 1474 C C . CYS A 1 182 ? -9.031 -6.984 14.638 1.00 95.06 182 CYS A C 1
ATOM 1476 O O . CYS A 1 182 ? -8.409 -7.498 13.721 1.00 95.06 182 CYS A O 1
ATOM 1478 N N . LEU A 1 183 ? -9.695 -7.701 15.547 1.00 94.19 183 LEU A N 1
ATOM 1479 C CA . LEU A 1 183 ? -9.698 -9.162 15.506 1.00 94.19 183 LEU A CA 1
ATOM 1480 C C . LEU A 1 183 ? -10.247 -9.687 14.172 1.00 94.19 183 LEU A C 1
ATOM 1482 O O . LEU A 1 183 ? -9.665 -10.598 13.592 1.00 94.19 183 LEU A O 1
ATOM 1486 N N . VAL A 1 184 ? -11.317 -9.072 13.663 1.00 96.12 184 VAL A N 1
ATOM 1487 C CA . VAL A 1 184 ? -11.895 -9.430 12.361 1.00 96.12 184 VAL A CA 1
ATOM 1488 C C . VAL A 1 184 ? -10.974 -8.999 11.220 1.00 96.12 184 VAL A C 1
ATOM 1490 O O . VAL A 1 184 ? -10.583 -9.827 10.410 1.00 96.12 184 VAL A O 1
ATOM 1493 N N . ILE A 1 185 ? -10.585 -7.724 11.164 1.00 97.50 185 ILE A N 1
ATOM 1494 C CA . ILE A 1 185 ? -9.840 -7.165 10.027 1.00 97.50 185 ILE A CA 1
ATOM 1495 C C . ILE A 1 185 ? -8.429 -7.741 9.915 1.00 97.50 185 ILE A C 1
ATOM 1497 O O . ILE A 1 185 ? -8.010 -8.074 8.812 1.00 97.50 185 ILE A O 1
ATOM 1501 N N . LEU A 1 186 ? -7.698 -7.894 11.022 1.00 96.12 186 LEU A N 1
ATOM 1502 C CA . LEU A 1 186 ? -6.359 -8.490 10.992 1.00 96.12 186 LEU A CA 1
ATOM 1503 C C . LEU A 1 186 ? -6.428 -9.987 10.681 1.00 96.12 186 LEU A C 1
ATOM 1505 O O . LEU A 1 186 ? -5.576 -10.482 9.951 1.00 96.12 186 LEU A O 1
ATOM 1509 N N . GLY A 1 187 ? -7.458 -10.690 11.170 1.00 96.56 187 GLY A N 1
ATOM 1510 C CA . GLY A 1 187 ? -7.717 -12.082 10.796 1.00 96.56 187 GLY A CA 1
ATOM 1511 C C . GLY A 1 187 ? -7.974 -12.231 9.296 1.00 96.56 187 GLY A C 1
ATOM 1512 O O . GLY A 1 187 ? -7.335 -13.054 8.644 1.00 96.56 187 GLY A O 1
ATOM 1513 N N . THR A 1 188 ? -8.837 -11.384 8.728 1.00 97.00 188 THR A N 1
ATOM 1514 C CA . THR A 1 188 ? -9.106 -11.356 7.284 1.00 97.00 188 THR A CA 1
ATOM 1515 C C . THR A 1 188 ? -7.866 -10.969 6.479 1.00 97.00 188 THR A C 1
ATOM 1517 O O . THR A 1 188 ? -7.581 -11.612 5.476 1.00 97.00 188 THR A O 1
ATOM 1520 N N . ALA A 1 189 ? -7.098 -9.966 6.914 1.00 97.06 189 ALA A N 1
ATOM 1521 C CA . ALA A 1 189 ? -5.873 -9.547 6.234 1.00 97.06 189 ALA A CA 1
ATOM 1522 C C . ALA A 1 189 ? -4.801 -10.647 6.247 1.00 97.06 189 ALA A C 1
ATOM 1524 O O . ALA A 1 189 ? -4.161 -10.886 5.228 1.00 97.06 189 ALA A O 1
ATOM 1525 N N . ALA A 1 190 ? -4.633 -11.354 7.369 1.00 96.31 190 ALA A N 1
ATOM 1526 C CA . ALA A 1 190 ? -3.717 -12.488 7.465 1.00 96.31 190 ALA A CA 1
ATOM 1527 C C . ALA A 1 190 ? -4.175 -13.669 6.594 1.00 96.31 190 ALA A C 1
ATOM 1529 O O . ALA A 1 190 ? -3.353 -14.271 5.907 1.00 96.31 190 ALA A O 1
ATOM 1530 N N . ALA A 1 191 ? -5.478 -13.970 6.572 1.00 97.06 191 ALA A N 1
ATOM 1531 C CA . ALA A 1 191 ? -6.039 -14.996 5.696 1.00 97.06 191 ALA A CA 1
ATOM 1532 C C . ALA A 1 191 ? -5.835 -14.645 4.215 1.00 97.06 191 ALA A C 1
ATOM 1534 O O . ALA A 1 191 ? -5.387 -15.487 3.444 1.00 97.06 191 ALA A O 1
ATOM 1535 N N . PHE A 1 192 ? -6.091 -13.393 3.828 1.00 95.81 192 PHE A N 1
ATOM 1536 C CA . PHE A 1 192 ? -5.830 -12.910 2.474 1.00 95.81 192 PHE A CA 1
ATOM 1537 C C . PHE A 1 192 ? -4.336 -12.964 2.125 1.00 95.81 192 PHE A C 1
ATOM 1539 O O . PHE A 1 192 ? -3.978 -13.438 1.055 1.00 95.81 192 PHE A O 1
ATOM 1546 N N . GLY A 1 193 ? -3.454 -12.582 3.053 1.00 96.25 193 GLY A N 1
ATOM 1547 C CA . GLY A 1 193 ? -2.008 -12.730 2.884 1.00 96.25 193 GLY A CA 1
ATOM 1548 C C . GLY A 1 193 ? -1.578 -14.182 2.657 1.00 96.25 193 GLY A C 1
ATOM 1549 O O . GLY A 1 193 ? -0.748 -14.441 1.792 1.00 96.25 193 GLY A O 1
ATOM 1550 N N . ALA A 1 194 ? -2.176 -15.138 3.374 1.00 96.56 194 ALA A N 1
ATOM 1551 C CA . ALA A 1 194 ? -1.924 -16.564 3.165 1.00 96.56 194 ALA A CA 1
ATOM 1552 C C . ALA A 1 194 ? -2.433 -17.060 1.800 1.00 96.56 194 ALA A C 1
ATOM 1554 O O . ALA A 1 194 ? -1.776 -17.892 1.177 1.00 96.56 194 ALA A O 1
ATOM 1555 N N . LEU A 1 195 ? -3.562 -16.531 1.311 1.00 95.50 195 LEU A N 1
ATOM 1556 C CA . LEU A 1 195 ? -4.039 -16.801 -0.049 1.00 95.50 195 LEU A CA 1
ATOM 1557 C C . LEU A 1 195 ? -3.034 -16.282 -1.084 1.00 95.50 195 LEU A C 1
ATOM 1559 O O . LEU A 1 195 ? -2.573 -17.069 -1.908 1.00 95.50 195 LEU A O 1
ATOM 1563 N N . CYS A 1 196 ? -2.613 -15.018 -0.991 1.00 95.06 196 CYS A N 1
ATOM 1564 C CA . CYS A 1 196 ? -1.596 -14.460 -1.889 1.00 95.06 196 CYS A CA 1
ATOM 1565 C C . CYS A 1 196 ? -0.276 -15.242 -1.836 1.00 95.06 196 CYS A C 1
ATOM 1567 O O . CYS A 1 196 ? 0.344 -15.449 -2.867 1.00 95.06 196 CYS A O 1
ATOM 1569 N N . ALA A 1 197 ? 0.133 -15.735 -0.664 1.00 95.00 197 ALA A N 1
ATOM 1570 C CA . ALA A 1 197 ? 1.333 -16.560 -0.533 1.00 95.00 197 ALA A CA 1
ATOM 1571 C C . ALA A 1 197 ? 1.197 -17.959 -1.168 1.00 95.00 197 ALA A C 1
ATOM 1573 O O . ALA A 1 197 ? 2.209 -18.593 -1.455 1.00 95.00 197 ALA A O 1
ATOM 1574 N N . SER A 1 198 ? -0.028 -18.461 -1.362 1.00 96.75 198 SER A N 1
ATOM 1575 C CA . SER A 1 198 ? -0.267 -19.776 -1.973 1.00 96.75 198 SER A CA 1
ATOM 1576 C C . SER A 1 198 ? -0.163 -19.770 -3.499 1.00 96.75 198 SER A C 1
ATOM 1578 O O . SER A 1 198 ? 0.254 -20.770 -4.076 1.00 96.75 198 SER A O 1
ATOM 1580 N N . ASP A 1 199 ? -0.547 -18.662 -4.136 1.00 96.88 199 ASP A N 1
ATOM 1581 C CA . ASP A 1 199 ? -0.569 -18.491 -5.592 1.00 96.88 199 ASP A CA 1
ATOM 1582 C C . ASP A 1 199 ? -0.575 -16.990 -5.912 1.00 96.88 199 ASP A C 1
ATOM 1584 O O . ASP A 1 199 ? -1.625 -16.385 -6.154 1.00 96.88 199 ASP A O 1
ATOM 1588 N N . PHE A 1 200 ? 0.595 -16.357 -5.801 1.00 96.31 200 PHE A N 1
ATOM 1589 C CA . PHE A 1 200 ? 0.695 -14.905 -5.932 1.00 96.31 200 PHE A CA 1
ATOM 1590 C C . PHE A 1 200 ? 0.258 -14.447 -7.322 1.00 96.31 200 PHE A C 1
ATOM 1592 O O . PHE A 1 200 ? -0.547 -13.521 -7.409 1.00 96.31 200 PHE A O 1
ATOM 1599 N N . THR A 1 201 ? 0.676 -15.158 -8.373 1.00 95.94 201 THR A N 1
ATOM 1600 C CA . THR A 1 201 ? 0.317 -14.880 -9.767 1.00 95.94 201 THR A CA 1
ATOM 1601 C C . THR A 1 201 ? -1.192 -14.757 -9.934 1.00 95.94 201 THR A C 1
ATOM 1603 O O . THR A 1 201 ? -1.686 -13.738 -10.414 1.00 95.94 201 THR A O 1
ATOM 1606 N N . LYS A 1 202 ? -1.963 -15.739 -9.449 1.00 96.31 202 LYS A N 1
ATOM 1607 C CA . LYS A 1 202 ? -3.426 -15.714 -9.557 1.00 96.31 202 LYS A CA 1
ATOM 1608 C C . LYS A 1 202 ? -4.047 -14.499 -8.876 1.00 96.31 202 LYS A C 1
ATOM 1610 O O . LYS A 1 202 ? -4.912 -13.843 -9.457 1.00 96.31 202 LYS A O 1
ATOM 1615 N N . TYR A 1 203 ? -3.668 -14.210 -7.631 1.00 96.19 203 TYR A N 1
ATOM 1616 C CA . TYR A 1 203 ? -4.269 -13.090 -6.897 1.00 96.19 203 TYR A CA 1
ATOM 1617 C C . TYR A 1 203 ? -3.773 -11.731 -7.405 1.00 96.19 203 TYR A C 1
ATOM 1619 O O . TYR A 1 203 ? -4.523 -10.755 -7.343 1.00 96.19 203 TYR A O 1
ATOM 1627 N N . PHE A 1 204 ? -2.565 -11.677 -7.965 1.00 94.81 204 PHE A N 1
ATOM 1628 C CA . PHE A 1 204 ? -2.045 -10.527 -8.693 1.00 94.81 204 PHE A CA 1
ATOM 1629 C C . PHE A 1 204 ? -2.872 -10.261 -9.957 1.00 94.81 204 PHE A C 1
ATOM 1631 O O . PHE A 1 204 ? -3.307 -9.128 -10.156 1.00 94.81 204 PHE A O 1
ATOM 1638 N N . THR A 1 205 ? -3.198 -11.290 -10.747 1.00 95.19 205 THR A N 1
ATOM 1639 C CA . THR A 1 205 ? -4.108 -11.171 -11.900 1.00 95.19 205 THR A CA 1
ATOM 1640 C C . THR A 1 205 ? -5.491 -10.679 -11.481 1.00 95.19 205 THR A C 1
ATOM 1642 O O . THR A 1 205 ? -5.970 -9.690 -12.026 1.00 95.19 205 THR A O 1
ATOM 1645 N N . VAL A 1 206 ? -6.106 -11.285 -10.456 1.00 95.81 206 VAL A N 1
ATOM 1646 C CA . VAL A 1 206 ? -7.431 -10.855 -9.961 1.00 95.81 206 VAL A CA 1
ATOM 1647 C C . VAL A 1 206 ? -7.416 -9.390 -9.517 1.00 95.81 206 VAL A C 1
ATOM 1649 O O . VAL A 1 206 ? -8.361 -8.652 -9.788 1.00 95.81 206 VAL A O 1
ATOM 1652 N N . PHE A 1 207 ? -6.350 -8.941 -8.848 1.00 94.44 207 PHE A N 1
ATOM 1653 C CA . PHE A 1 207 ? -6.194 -7.532 -8.489 1.00 94.44 207 PHE A CA 1
ATOM 1654 C C . PHE A 1 207 ? -6.185 -6.636 -9.735 1.00 94.44 207 PHE A C 1
ATOM 1656 O O . PHE A 1 207 ? -6.920 -5.647 -9.780 1.00 94.44 207 PHE A O 1
ATOM 1663 N N . HIS A 1 208 ? -5.406 -6.994 -10.757 1.00 95.56 208 HIS A N 1
ATOM 1664 C CA . HIS A 1 208 ? -5.328 -6.203 -11.982 1.00 95.56 208 HIS A CA 1
ATOM 1665 C C . HIS A 1 208 ? -6.640 -6.207 -12.765 1.00 95.56 208 HIS A C 1
ATOM 1667 O O . HIS A 1 208 ? -7.034 -5.164 -13.270 1.00 95.56 208 HIS A O 1
ATOM 1673 N N . GLU A 1 209 ? -7.380 -7.311 -12.802 1.00 95.38 209 GLU A N 1
ATOM 1674 C CA . GLU A 1 209 ? -8.700 -7.363 -13.444 1.00 95.38 209 GLU A CA 1
ATOM 1675 C C . GLU A 1 209 ? -9.739 -6.468 -12.745 1.00 95.38 209 GLU A C 1
ATOM 1677 O O . GLU A 1 209 ? -10.603 -5.894 -13.409 1.00 95.38 209 GLU A O 1
ATOM 1682 N N . ILE A 1 210 ? -9.648 -6.304 -11.418 1.00 95.44 210 ILE A N 1
ATOM 1683 C CA . ILE A 1 210 ? -10.544 -5.423 -10.649 1.00 95.44 210 ILE A CA 1
ATOM 1684 C C . ILE A 1 210 ? -10.275 -3.944 -10.958 1.00 95.44 210 ILE A C 1
ATOM 1686 O O . ILE A 1 210 ? -11.224 -3.176 -11.127 1.00 95.44 210 ILE A O 1
ATOM 1690 N N . PHE A 1 211 ? -9.005 -3.529 -10.997 1.00 94.44 211 PHE A N 1
ATOM 1691 C CA . PHE A 1 211 ? -8.631 -2.116 -11.163 1.00 94.44 211 PHE A CA 1
ATOM 1692 C C . PHE A 1 211 ? -8.417 -1.700 -12.623 1.00 94.44 211 PHE A C 1
ATOM 1694 O O . PHE A 1 211 ? -8.613 -0.534 -12.957 1.00 94.44 211 PHE A O 1
ATOM 1701 N N . PHE A 1 212 ? -8.062 -2.645 -13.491 1.00 95.75 212 PHE A N 1
ATOM 1702 C CA . PHE A 1 212 ? -7.679 -2.432 -14.887 1.00 95.75 212 PHE A CA 1
ATOM 1703 C C . PHE A 1 212 ? -8.435 -3.397 -15.811 1.00 95.75 212 PHE A C 1
ATOM 1705 O O . PHE A 1 212 ? -7.855 -4.085 -16.651 1.00 95.75 212 PHE A O 1
ATOM 1712 N N . SER A 1 213 ? -9.761 -3.444 -15.657 1.00 91.88 213 SER A N 1
ATOM 1713 C CA . SER A 1 213 ? -10.662 -4.325 -16.424 1.00 91.88 213 SER A CA 1
ATOM 1714 C C . SER A 1 213 ? -10.571 -4.177 -17.954 1.00 91.88 213 SER A C 1
ATOM 1716 O O . SER A 1 213 ? -10.975 -5.077 -18.686 1.00 91.88 213 SER A O 1
ATOM 1718 N N . GLN A 1 214 ? -10.012 -3.068 -18.446 1.00 91.56 214 GLN A N 1
ATOM 1719 C CA . GLN A 1 214 ? -9.701 -2.823 -19.856 1.00 91.56 214 GLN A CA 1
ATOM 1720 C C . GLN A 1 214 ? -8.527 -3.660 -20.401 1.00 91.56 214 GLN A C 1
ATOM 1722 O O . GLN A 1 214 ? -8.311 -3.665 -21.610 1.00 91.56 214 GLN A O 1
ATOM 1727 N N . GLY A 1 215 ? -7.762 -4.342 -19.538 1.00 90.75 215 GLY A N 1
ATOM 1728 C CA . GLY A 1 215 ? -6.707 -5.279 -19.942 1.00 90.75 215 GLY A CA 1
ATOM 1729 C C . GLY A 1 215 ? -5.380 -4.640 -20.367 1.00 90.75 215 GLY A C 1
ATOM 1730 O O . GLY A 1 215 ? -4.578 -5.296 -21.018 1.00 90.75 215 GLY A O 1
ATOM 1731 N N . ASN A 1 216 ? -5.114 -3.380 -20.009 1.00 92.88 216 ASN A N 1
ATOM 1732 C CA . ASN A 1 216 ? -3.881 -2.671 -20.386 1.00 92.88 216 ASN A CA 1
ATOM 1733 C C . ASN A 1 216 ? -2.712 -2.875 -19.401 1.00 92.88 216 ASN A C 1
ATOM 1735 O O . ASN A 1 216 ? -1.883 -1.985 -19.258 1.00 92.88 216 ASN A O 1
ATOM 1739 N N . TRP A 1 217 ? -2.659 -4.002 -18.692 1.00 93.25 217 TRP A N 1
ATOM 1740 C CA . TRP A 1 217 ? -1.675 -4.260 -17.630 1.00 93.25 217 TRP A CA 1
ATOM 1741 C C . TRP A 1 217 ? -0.732 -5.435 -17.926 1.00 93.25 217 TRP A C 1
ATOM 1743 O O . TRP A 1 217 ? 0.288 -5.581 -17.256 1.00 93.25 217 TRP A O 1
ATOM 1753 N N . GLU A 1 218 ? -1.056 -6.275 -18.912 1.00 91.56 218 GLU A N 1
ATOM 1754 C CA . GLU A 1 218 ? -0.232 -7.419 -19.305 1.00 91.56 218 GLU A CA 1
ATOM 1755 C C . GLU A 1 218 ? 0.796 -6.989 -20.359 1.00 91.56 218 GLU A C 1
ATOM 1757 O O . GLU A 1 218 ? 0.449 -6.418 -21.394 1.00 91.56 218 GLU A O 1
ATOM 1762 N N . PHE A 1 219 ? 2.075 -7.256 -20.094 1.00 93.62 219 PHE A N 1
ATOM 1763 C CA . PHE A 1 219 ? 3.178 -6.836 -20.952 1.00 93.62 219 PHE A CA 1
ATOM 1764 C C . PHE A 1 219 ? 4.108 -8.003 -21.265 1.00 93.62 219 PHE A C 1
ATOM 1766 O O . PHE A 1 219 ? 4.500 -8.753 -20.375 1.00 93.62 219 PHE A O 1
ATOM 1773 N N . ASP A 1 220 ? 4.524 -8.106 -22.528 1.00 93.81 220 ASP A N 1
ATOM 1774 C CA . ASP A 1 220 ? 5.525 -9.083 -22.952 1.00 93.81 220 ASP A CA 1
ATOM 1775 C C . ASP A 1 220 ? 6.942 -8.600 -22.550 1.00 93.81 220 ASP A C 1
ATOM 1777 O O . ASP A 1 220 ? 7.364 -7.511 -22.970 1.00 93.81 220 ASP A O 1
ATOM 1781 N N . PRO A 1 221 ? 7.702 -9.377 -21.748 1.00 93.44 221 PRO A N 1
ATOM 1782 C CA . PRO A 1 221 ? 9.049 -9.012 -21.299 1.00 93.44 221 PRO A CA 1
ATOM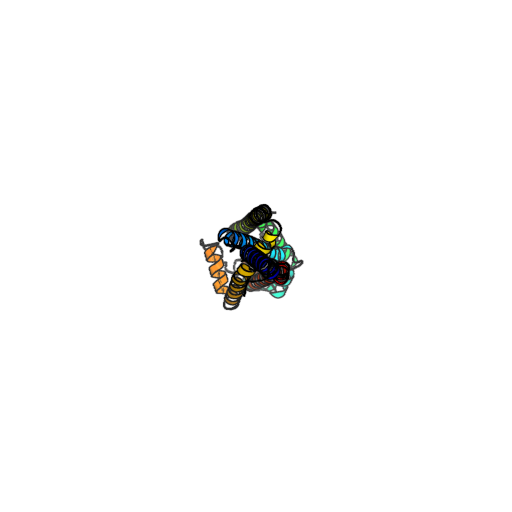 1783 C C . PRO A 1 221 ? 10.064 -8.856 -22.441 1.00 93.44 221 PRO A C 1
ATOM 1785 O O . PRO A 1 221 ? 11.063 -8.153 -22.279 1.00 93.44 221 PRO A O 1
ATOM 1788 N N . HIS A 1 222 ? 9.812 -9.431 -23.620 1.00 94.88 222 HIS A N 1
ATOM 1789 C CA . HIS A 1 222 ? 10.671 -9.242 -24.792 1.00 94.88 222 HIS A CA 1
ATOM 1790 C C . HIS A 1 222 ? 10.561 -7.837 -25.398 1.00 94.88 222 HIS A C 1
ATOM 1792 O O . HIS A 1 222 ? 11.475 -7.369 -26.086 1.00 94.88 222 HIS A O 1
ATOM 1798 N N . VAL A 1 223 ? 9.468 -7.119 -25.122 1.00 93.31 223 VAL A N 1
ATOM 1799 C CA . VAL A 1 223 ? 9.231 -5.766 -25.647 1.00 93.31 223 VAL A CA 1
ATOM 1800 C C . VAL A 1 223 ? 9.168 -4.703 -24.552 1.00 93.31 223 VAL A C 1
ATOM 1802 O O . VAL A 1 223 ? 9.565 -3.563 -24.814 1.00 93.31 223 VAL A O 1
ATOM 1805 N N . SER A 1 224 ? 8.765 -5.053 -23.331 1.00 94.88 224 SER A N 1
ATOM 1806 C CA . SER A 1 224 ? 8.566 -4.124 -22.218 1.00 94.88 224 SER A CA 1
ATOM 1807 C C . SER A 1 224 ? 9.756 -4.073 -21.258 1.00 94.88 224 SER A C 1
ATOM 1809 O O . SER A 1 224 ? 10.200 -5.091 -20.734 1.00 94.88 224 SER A O 1
ATOM 1811 N N . ARG A 1 225 ? 10.257 -2.862 -20.971 1.00 95.31 225 ARG A N 1
ATOM 1812 C CA . ARG A 1 225 ? 11.236 -2.673 -19.879 1.00 95.31 225 ARG A CA 1
ATOM 1813 C C . ARG A 1 225 ? 10.567 -2.658 -18.517 1.00 95.31 225 ARG A C 1
ATOM 1815 O O . ARG A 1 225 ? 11.176 -3.096 -17.547 1.00 95.31 225 ARG A O 1
ATOM 1822 N N . MET A 1 226 ? 9.342 -2.139 -18.452 1.00 95.44 226 MET A N 1
ATOM 1823 C CA . MET A 1 226 ? 8.606 -1.955 -17.206 1.00 95.44 226 MET A CA 1
ATOM 1824 C C . MET A 1 226 ? 8.441 -3.279 -16.455 1.00 95.44 226 MET A C 1
ATOM 1826 O O . MET A 1 226 ? 8.798 -3.357 -15.281 1.00 95.44 226 MET A O 1
ATOM 1830 N N . ILE A 1 227 ? 7.997 -4.332 -17.146 1.00 94.06 227 ILE A N 1
ATOM 1831 C CA . ILE A 1 227 ? 7.822 -5.655 -16.530 1.00 94.06 227 ILE A CA 1
ATOM 1832 C C . ILE A 1 227 ? 9.162 -6.310 -16.153 1.00 94.06 227 ILE A C 1
ATOM 1834 O O . ILE A 1 227 ? 9.241 -7.042 -15.173 1.00 94.06 227 ILE A O 1
ATOM 1838 N N . CYS A 1 228 ? 10.244 -5.993 -16.873 1.00 94.06 228 CYS A N 1
ATOM 1839 C CA . CYS A 1 228 ? 11.584 -6.494 -16.561 1.00 94.06 228 CYS A CA 1
ATOM 1840 C C . CYS A 1 228 ? 12.182 -5.870 -15.287 1.00 94.06 228 CYS A C 1
ATOM 1842 O O . CYS A 1 228 ? 12.961 -6.532 -14.603 1.00 94.06 228 CYS A O 1
ATOM 1844 N N . ILE A 1 229 ? 11.855 -4.608 -14.966 1.00 94.88 229 ILE A N 1
ATOM 1845 C CA . ILE A 1 229 ? 12.352 -3.948 -13.743 1.00 94.88 229 ILE A CA 1
ATOM 1846 C C . ILE A 1 229 ? 11.488 -4.217 -12.509 1.00 94.88 229 ILE A C 1
ATOM 1848 O O . ILE A 1 229 ? 11.988 -4.134 -11.389 1.00 94.88 229 ILE A O 1
ATOM 1852 N N . MET A 1 230 ? 10.216 -4.557 -12.706 1.00 93.25 230 MET A N 1
ATOM 1853 C CA . MET A 1 230 ? 9.271 -4.908 -11.647 1.00 93.25 230 MET A CA 1
ATOM 1854 C C . MET A 1 230 ? 8.703 -6.308 -11.917 1.00 93.25 230 MET A C 1
ATOM 1856 O O . MET A 1 230 ? 7.539 -6.429 -12.298 1.00 93.25 230 MET A O 1
ATOM 1860 N N . PRO A 1 231 ? 9.519 -7.369 -11.764 1.00 91.56 231 PRO A N 1
ATOM 1861 C CA . PRO A 1 231 ? 9.032 -8.735 -11.901 1.00 91.56 231 PRO A CA 1
ATOM 1862 C C . PRO A 1 231 ? 8.007 -9.059 -10.803 1.00 91.56 231 PRO A C 1
ATOM 1864 O O . PRO A 1 231 ? 7.888 -8.355 -9.800 1.00 91.56 231 PRO A O 1
ATOM 1867 N N . GLU A 1 232 ? 7.261 -10.144 -10.961 1.00 92.81 232 GLU A N 1
ATOM 1868 C CA . GLU A 1 232 ? 6.205 -10.523 -10.017 1.00 92.81 232 GLU A CA 1
ATOM 1869 C C . GLU A 1 232 ? 6.716 -10.646 -8.568 1.00 92.81 232 GLU A C 1
ATOM 1871 O O . GLU A 1 232 ? 6.075 -10.182 -7.618 1.00 92.81 232 GLU A O 1
ATOM 1876 N N . GLU A 1 233 ? 7.913 -11.203 -8.388 1.00 93.62 233 GLU A N 1
ATOM 1877 C CA . GLU A 1 233 ? 8.515 -11.405 -7.075 1.00 93.62 233 GLU A CA 1
ATOM 1878 C C . GLU A 1 233 ? 8.825 -10.083 -6.367 1.00 93.62 233 GLU A C 1
ATOM 1880 O O . GLU A 1 233 ? 8.714 -10.018 -5.142 1.00 93.62 233 GLU A O 1
ATOM 1885 N N . PHE A 1 234 ? 9.143 -9.023 -7.120 1.00 95.88 234 PHE A N 1
ATOM 1886 C CA . PHE A 1 234 ? 9.282 -7.672 -6.575 1.00 95.88 234 PHE A CA 1
ATOM 1887 C C . PHE A 1 234 ? 7.963 -7.221 -5.933 1.00 95.88 234 PHE A C 1
ATOM 1889 O O . PHE A 1 234 ? 7.950 -6.763 -4.789 1.00 95.88 234 PHE A O 1
ATOM 1896 N N . PHE A 1 235 ? 6.829 -7.408 -6.615 1.00 96.31 235 PHE A N 1
ATOM 1897 C CA . PHE A 1 235 ? 5.522 -7.039 -6.065 1.00 96.31 235 PHE A CA 1
ATOM 1898 C C . PHE A 1 235 ? 5.141 -7.882 -4.848 1.00 96.31 235 PHE A C 1
ATOM 1900 O O . PHE A 1 235 ? 4.584 -7.340 -3.890 1.00 96.31 235 PHE A O 1
ATOM 1907 N N . SER A 1 236 ? 5.469 -9.175 -4.851 1.00 97.19 236 SER A N 1
ATOM 1908 C CA . SER A 1 236 ? 5.250 -10.059 -3.700 1.00 97.19 236 SER A CA 1
ATOM 1909 C C . SER A 1 236 ? 6.022 -9.587 -2.465 1.00 97.19 236 SER A C 1
ATOM 1911 O O . SER A 1 236 ? 5.449 -9.465 -1.377 1.00 97.19 236 SER A O 1
ATOM 1913 N N . ASP A 1 237 ? 7.299 -9.236 -2.631 1.00 97.62 237 ASP A N 1
ATOM 1914 C CA . ASP A 1 237 ? 8.136 -8.709 -1.553 1.00 97.62 237 ASP A CA 1
ATOM 1915 C C . ASP A 1 237 ? 7.577 -7.401 -0.975 1.00 97.62 237 ASP A C 1
ATOM 1917 O O . ASP A 1 237 ? 7.475 -7.245 0.250 1.00 97.62 237 ASP A O 1
ATOM 1921 N N . ILE A 1 238 ? 7.165 -6.467 -1.837 1.00 97.81 238 ILE A N 1
ATOM 1922 C CA . ILE A 1 238 ? 6.552 -5.205 -1.408 1.00 97.81 238 ILE A CA 1
ATOM 1923 C C . ILE A 1 238 ? 5.216 -5.454 -0.696 1.00 97.81 238 ILE A C 1
ATOM 1925 O O . ILE A 1 238 ? 5.004 -4.926 0.401 1.00 97.81 238 ILE A O 1
ATOM 1929 N N . ALA A 1 239 ? 4.340 -6.296 -1.251 1.00 97.69 239 ALA A N 1
ATOM 1930 C CA . ALA A 1 239 ? 3.046 -6.632 -0.655 1.00 97.69 239 ALA A CA 1
ATOM 1931 C C . ALA A 1 239 ? 3.200 -7.264 0.739 1.00 97.69 239 ALA A C 1
ATOM 1933 O O . ALA A 1 239 ? 2.500 -6.875 1.681 1.00 97.69 239 ALA A O 1
ATOM 1934 N N . LEU A 1 240 ? 4.158 -8.182 0.903 1.00 97.94 240 LEU A N 1
ATOM 1935 C CA . LEU A 1 240 ? 4.459 -8.804 2.190 1.00 97.94 240 LEU A CA 1
ATOM 1936 C C . LEU A 1 240 ? 4.956 -7.778 3.216 1.00 97.94 240 LEU A C 1
ATOM 1938 O O . LEU A 1 240 ? 4.492 -7.776 4.361 1.00 97.94 240 LEU A O 1
ATOM 1942 N N . ARG A 1 241 ? 5.869 -6.880 2.819 1.00 98.44 241 ARG A N 1
ATOM 1943 C CA . ARG A 1 241 ? 6.366 -5.803 3.695 1.00 98.44 241 ARG A CA 1
ATOM 1944 C C . ARG A 1 241 ? 5.218 -4.909 4.164 1.00 98.44 241 ARG A C 1
ATOM 1946 O O . ARG A 1 241 ? 5.123 -4.639 5.360 1.00 98.44 241 ARG A O 1
ATOM 1953 N N . ILE A 1 242 ? 4.313 -4.518 3.262 1.00 98.56 242 ILE A N 1
ATOM 1954 C CA . ILE A 1 242 ? 3.132 -3.703 3.595 1.00 98.56 242 ILE A CA 1
ATOM 1955 C C . ILE A 1 242 ? 2.233 -4.431 4.592 1.00 98.56 242 ILE A C 1
ATOM 1957 O O . ILE A 1 242 ? 1.827 -3.833 5.592 1.00 98.56 242 ILE A O 1
ATOM 1961 N N . LEU A 1 243 ? 1.951 -5.717 4.356 1.00 98.38 243 LEU A N 1
ATOM 1962 C CA . LEU A 1 243 ? 1.127 -6.529 5.249 1.00 98.38 243 LEU A CA 1
ATOM 1963 C C . LEU A 1 243 ? 1.735 -6.594 6.656 1.00 98.38 243 LEU A C 1
ATOM 1965 O O . LEU A 1 243 ? 1.036 -6.332 7.634 1.00 98.38 243 LEU A O 1
ATOM 1969 N N . ILE A 1 244 ? 3.035 -6.880 6.773 1.00 98.38 244 ILE A N 1
ATOM 1970 C CA . ILE A 1 244 ? 3.726 -6.940 8.070 1.00 98.38 244 ILE A CA 1
ATOM 1971 C C . ILE A 1 244 ? 3.678 -5.579 8.774 1.00 98.38 244 ILE A C 1
ATOM 1973 O O . ILE A 1 244 ? 3.311 -5.515 9.950 1.00 98.38 244 ILE A O 1
ATOM 1977 N N . THR A 1 245 ? 3.998 -4.487 8.072 1.00 98.56 245 THR A N 1
ATOM 1978 C CA . THR A 1 245 ? 3.933 -3.131 8.636 1.00 98.56 245 THR A CA 1
ATOM 1979 C C . THR A 1 245 ? 2.520 -2.807 9.122 1.00 98.56 245 THR A C 1
ATOM 1981 O O . THR A 1 245 ? 2.366 -2.320 10.241 1.00 98.56 245 THR A O 1
ATOM 1984 N N . PHE A 1 246 ? 1.488 -3.145 8.346 1.00 98.62 246 PHE A N 1
ATOM 1985 C CA . PHE A 1 246 ? 0.088 -2.944 8.721 1.00 98.62 246 PHE A CA 1
ATOM 1986 C C . PHE A 1 246 ? -0.296 -3.718 9.987 1.00 98.62 246 PHE A C 1
ATOM 1988 O O . PHE A 1 246 ? -0.810 -3.120 10.937 1.00 98.62 246 PHE A O 1
ATOM 1995 N N . LEU A 1 247 ? -0.014 -5.025 10.035 1.00 98.00 247 LEU A N 1
ATOM 1996 C CA . LEU A 1 247 ? -0.338 -5.874 11.185 1.00 98.00 247 LEU A CA 1
ATOM 1997 C C . LEU A 1 247 ? 0.368 -5.382 12.460 1.00 98.00 247 LEU A C 1
ATOM 1999 O O . LEU A 1 247 ? -0.265 -5.271 13.515 1.00 98.00 247 LEU A O 1
ATOM 2003 N N . CYS A 1 248 ? 1.651 -5.024 12.358 1.00 98.00 248 CYS A N 1
ATOM 2004 C CA . CYS A 1 248 ? 2.433 -4.488 13.471 1.00 98.00 248 CYS A CA 1
ATOM 2005 C C . CYS A 1 248 ? 1.891 -3.136 13.955 1.00 98.00 248 CYS A C 1
ATOM 2007 O O . CYS A 1 248 ? 1.631 -2.972 15.150 1.00 98.00 248 CYS A O 1
ATOM 2009 N N . SER A 1 249 ? 1.670 -2.175 13.051 1.00 98.00 249 SER A N 1
ATOM 2010 C CA . SER A 1 249 ? 1.147 -0.849 13.404 1.00 98.00 249 SER A CA 1
ATOM 2011 C C . SER A 1 249 ? -0.251 -0.930 14.025 1.00 98.00 249 SER A C 1
ATOM 2013 O O . SER A 1 249 ? -0.503 -0.304 15.057 1.00 98.00 249 SER A O 1
ATOM 2015 N N . ALA A 1 250 ? -1.146 -1.746 13.460 1.00 97.50 250 ALA A N 1
ATOM 2016 C CA . ALA A 1 250 ? -2.476 -1.971 14.020 1.00 97.50 250 ALA A CA 1
ATOM 2017 C C . ALA A 1 250 ? -2.414 -2.646 15.404 1.00 97.50 250 ALA A C 1
ATOM 2019 O O . ALA A 1 250 ? -3.149 -2.258 16.321 1.00 97.50 250 ALA A O 1
ATOM 2020 N N . GLY A 1 251 ? -1.511 -3.613 15.592 1.00 95.56 251 GLY A N 1
ATOM 2021 C CA . GLY A 1 251 ? -1.276 -4.260 16.884 1.00 95.56 251 GLY A CA 1
ATOM 2022 C C . GLY A 1 251 ? -0.812 -3.274 17.960 1.00 95.56 251 GLY A C 1
ATOM 2023 O O . GLY A 1 251 ? -1.395 -3.222 19.046 1.00 95.56 251 GLY A O 1
ATOM 2024 N N . VAL A 1 252 ? 0.175 -2.428 17.640 1.00 96.50 252 VAL A N 1
ATOM 2025 C CA . VAL A 1 252 ? 0.706 -1.400 18.554 1.00 96.50 252 VAL A CA 1
ATOM 2026 C C . VAL A 1 252 ? -0.378 -0.398 18.962 1.00 96.50 252 VAL A C 1
ATOM 2028 O O . VAL A 1 252 ? -0.523 -0.097 20.149 1.00 96.50 252 VAL A O 1
ATOM 2031 N N . LEU A 1 253 ? -1.210 0.056 18.019 1.00 95.31 253 LEU A N 1
ATOM 2032 C CA . LEU A 1 253 ? -2.339 0.953 18.309 1.00 95.31 253 LEU A CA 1
ATOM 2033 C C . LEU A 1 253 ? -3.412 0.318 19.214 1.00 95.31 253 LEU A C 1
ATOM 2035 O O . LEU A 1 253 ? -4.198 1.032 19.837 1.00 95.31 253 LEU A O 1
ATOM 2039 N N . GLY A 1 254 ? -3.430 -1.012 19.343 1.00 92.88 254 GLY A N 1
ATOM 2040 C CA . GLY A 1 254 ? -4.314 -1.734 20.261 1.00 92.88 254 GLY A CA 1
ATOM 2041 C C . GLY A 1 254 ? -3.873 -1.714 21.722 1.00 92.88 254 GLY A C 1
ATOM 2042 O O . GLY A 1 254 ? -4.711 -1.921 22.604 1.00 92.88 254 GLY A O 1
ATOM 2043 N N . ILE A 1 255 ? -2.600 -1.423 22.012 1.00 93.38 255 ILE A N 1
ATOM 2044 C CA . ILE A 1 255 ? -2.046 -1.471 23.376 1.00 93.38 255 ILE A CA 1
ATOM 2045 C C . ILE A 1 255 ? -2.811 -0.542 24.341 1.00 93.38 255 ILE A C 1
ATOM 2047 O O . ILE A 1 255 ? -3.251 -1.025 25.391 1.00 93.38 255 ILE A O 1
ATOM 2051 N N . PRO A 1 256 ? -3.079 0.743 24.015 1.00 90.62 256 PRO A N 1
ATOM 2052 C CA . PRO A 1 256 ? -3.862 1.615 24.893 1.00 90.62 256 PRO A CA 1
ATOM 2053 C C . PRO A 1 256 ? -5.272 1.077 25.164 1.00 90.62 256 PRO A C 1
ATOM 2055 O O . PRO A 1 256 ? -5.756 1.136 26.295 1.00 90.62 256 PRO A O 1
ATOM 2058 N N . ALA A 1 257 ? 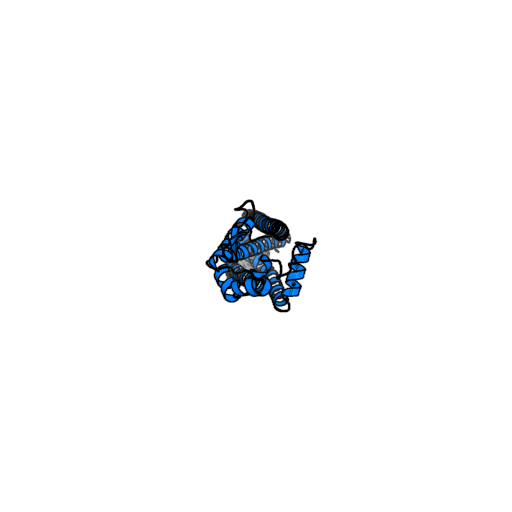-5.922 0.495 24.152 1.00 89.56 257 ALA A N 1
ATOM 2059 C CA . ALA A 1 257 ? -7.254 -0.086 24.296 1.00 89.56 257 ALA A CA 1
ATOM 2060 C C . ALA A 1 257 ? -7.258 -1.295 25.250 1.00 89.56 257 ALA A C 1
ATOM 2062 O O . ALA A 1 257 ? -8.178 -1.438 26.062 1.00 89.56 257 ALA A O 1
ATOM 2063 N N . ILE A 1 258 ? -6.213 -2.130 25.207 1.00 90.25 258 ILE A N 1
ATOM 2064 C CA . ILE A 1 258 ? -6.029 -3.263 26.129 1.00 90.25 258 ILE A CA 1
ATOM 2065 C C . ILE A 1 258 ? -5.831 -2.763 27.566 1.00 90.25 258 ILE A C 1
ATOM 2067 O O . ILE A 1 258 ? -6.467 -3.282 28.487 1.00 90.25 258 ILE A O 1
ATOM 2071 N N . ILE A 1 259 ? -5.011 -1.726 27.764 1.00 89.69 259 ILE A N 1
ATOM 2072 C CA . ILE A 1 259 ? -4.769 -1.125 29.086 1.00 89.69 259 ILE A CA 1
ATOM 2073 C C . ILE A 1 259 ? -6.072 -0.558 29.672 1.00 89.69 259 ILE A C 1
ATOM 2075 O O . ILE A 1 259 ? -6.409 -0.833 30.827 1.00 89.69 259 ILE A O 1
ATOM 2079 N N . ILE A 1 260 ? -6.851 0.175 28.869 1.00 85.50 260 ILE A N 1
ATOM 2080 C CA . ILE A 1 260 ? -8.151 0.730 29.283 1.00 85.50 260 ILE A CA 1
ATOM 2081 C C . ILE A 1 260 ? -9.130 -0.386 29.673 1.00 85.50 260 ILE A C 1
ATOM 2083 O O . ILE A 1 260 ? -9.845 -0.256 30.670 1.00 85.50 260 ILE A O 1
ATOM 2087 N N . LYS A 1 261 ? -9.139 -1.499 28.925 1.00 81.44 261 LYS A N 1
ATOM 2088 C CA . LYS A 1 261 ? -9.968 -2.674 29.228 1.00 81.44 261 LYS A CA 1
ATOM 2089 C C . LYS A 1 261 ? -9.566 -3.331 30.555 1.00 81.44 261 LYS A C 1
ATOM 2091 O O . LYS A 1 261 ? -10.448 -3.652 31.349 1.00 81.44 261 LYS A O 1
ATOM 2096 N N . LYS A 1 262 ? -8.262 -3.506 30.809 1.00 80.69 262 LYS A N 1
ATOM 2097 C CA . LYS A 1 262 ? -7.732 -4.163 32.021 1.00 80.69 262 LYS A CA 1
ATOM 2098 C C . LYS A 1 262 ? -8.013 -3.364 33.297 1.00 80.69 262 LYS A C 1
ATOM 2100 O O . LYS A 1 262 ? -8.316 -3.957 34.325 1.00 80.69 262 LYS A O 1
ATOM 2105 N N . ASN A 1 263 ? -8.002 -2.034 33.222 1.00 76.81 263 ASN A N 1
ATOM 2106 C CA . ASN A 1 263 ? -8.237 -1.150 34.372 1.00 76.81 263 ASN A CA 1
ATOM 2107 C C . ASN A 1 263 ? -9.719 -1.039 34.802 1.00 76.81 263 ASN A C 1
ATOM 2109 O O . ASN A 1 263 ? -10.079 -0.113 35.525 1.00 76.81 263 ASN A O 1
ATOM 2113 N N . GLY A 1 264 ? -10.601 -1.939 34.347 1.00 58.94 264 GLY A N 1
ATOM 2114 C CA . GLY A 1 264 ? -11.993 -2.053 34.812 1.00 58.94 264 GLY A CA 1
ATOM 2115 C C . GLY A 1 264 ? -12.943 -0.925 34.385 1.00 58.94 264 GLY A C 1
ATOM 2116 O O . GLY A 1 264 ? -14.119 -0.959 34.733 1.00 58.94 264 GLY A O 1
ATOM 2117 N N . LYS A 1 265 ? -12.476 0.062 33.609 1.00 56.22 265 LYS A N 1
ATOM 2118 C CA . LYS A 1 265 ? -13.234 1.284 33.276 1.00 56.22 265 LYS A CA 1
ATOM 2119 C C . LYS A 1 265 ? -14.085 1.205 32.000 1.00 56.22 265 LYS A C 1
ATOM 2121 O O . LYS A 1 265 ? -14.603 2.235 31.582 1.00 56.22 265 LYS A O 1
ATOM 2126 N N . GLY A 1 266 ? -14.214 0.051 31.332 1.00 50.72 266 GLY A N 1
ATOM 2127 C CA . GLY A 1 266 ? -14.662 0.110 29.932 1.00 50.72 266 GLY A CA 1
ATOM 2128 C C . GLY A 1 266 ? -15.269 -1.101 29.238 1.00 50.72 266 GLY A C 1
ATOM 2129 O O . GLY A 1 266 ? -15.604 -0.977 28.061 1.00 50.72 266 GLY A O 1
ATOM 2130 N N . CYS A 1 267 ? -15.417 -2.250 29.893 1.00 50.50 267 CYS A N 1
ATOM 2131 C CA . CYS A 1 267 ? -15.956 -3.457 29.257 1.00 50.50 267 CYS A CA 1
ATOM 2132 C C . CYS A 1 267 ? -17.032 -4.090 30.150 1.00 50.50 267 CYS A C 1
ATOM 2134 O O . CYS A 1 267 ? -16.835 -5.159 30.719 1.00 50.50 267 CYS A O 1
ATOM 2136 N N . LYS A 1 268 ? -18.144 -3.377 30.322 1.00 44.72 268 LYS A N 1
ATOM 2137 C CA . LYS A 1 268 ? -19.428 -3.929 30.757 1.00 44.72 268 LYS A CA 1
ATOM 2138 C C . LYS A 1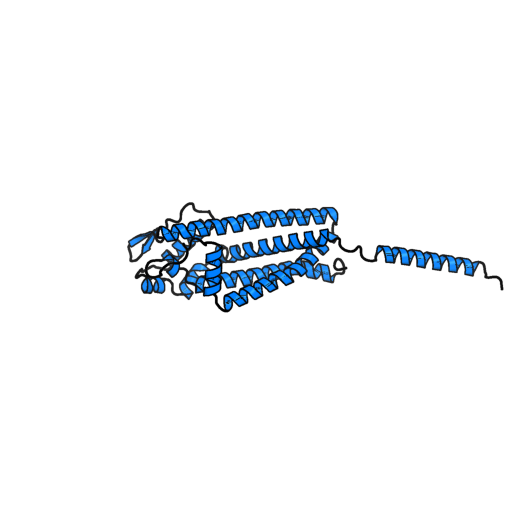 268 ? -20.493 -3.445 29.781 1.00 44.72 268 LYS A C 1
ATOM 2140 O O . LYS A 1 268 ? -20.329 -2.308 29.277 1.00 44.72 268 LYS A O 1
#

Secondary structure (DSSP, 8-state):
-PPPHHHHHHHHHHHHHHHHHHHHHHHHS--PPPHHHHHHHHHHHHHHHHHHHHHHHHHHHHHSTTHHHHHHHHTTHHHHIIIII-----HHHHHHHHHHHHHHHHTSSS----EEEETTEEEESS-HHHHHHHHHHHHHHHHHHHHHHHHHHHHHHHHHHHHHHHTTHHHHHHHHHHHHHHHHHHHHHHHHHHHHHH-HHHHHHHHHHHH-TT-TT---TTT-HHHHHS-HHHHHHHHHHHHHHHHHHHHHHHHHHHHHHHTTSS--

Foldseek 3Di:
DDDDPVVVVVVVVVVVVVVVVVVVVVVVPDPPDDVVLLVLLLLLLVLVLLLLLLVLLCCLLPVDPCNLLVLCVVVVLQVLLCVQAVKHDDSVQLVQLVVLLVCVLCVVDDANFRWGQIPNDTDGQDDPLRRVVSVLSSVVSVVSVVSSVVSVVSNCVSLVVLCVVPPPQSLLSNLVSNVVNLVVVLVVLVVVLVVCVVPVPVVVVVVCCVSPVVPSPDDRSNHHSVCSSCPSVNVNVSSVSSSVSSNVVSVVVSPVSVVCVVVVSHDD

Radius of gyration: 29.28 Å; Cα contacts (8 Å, |Δi|>4): 245; chains: 1; bounding box: 69×36×100 Å

InterPro domains:
  IPR010178 Lipoprotein intramolecular transacylase Lit [PF07314] (44-235)
  IPR010178 Lipoprotein intramolecular transacylase Lit [TIGR01906] (48-260)

Sequence (268 aa):
MTESPKDTEQRAEDVRDNWNGVSEKKRTEGKKRSWTEGILSAVFALALLFTVLITSFEAVCYWTPGLYDREFRKYNVPFLLEYWKGDRMAYDGINTVIDETMLYLRGERENLIVEVPVNGKLQGFYREDEISHMTDVREVFLAAMRMRSAAILLLILTAGYLIRKKGREALAILGCGYLRTCLVILGTAAAFGALCASDFTKYFTVFHEIFFSQGNWEFDPHVSRMICIMPEEFFSDIALRILITFLCSAGVLGIPAIIIKKNGKGCK

=== Feature glossary ===
The record interleaves many kinds of information about one protein. Here is each kind framed as the question it answers.

Q: What known structures does this most resemble?
A: Structural nearest neighbors (via Foldseek easy-search vs the PDB). Reported per hit: target PDB id, E-value, and alignment TM-score. A TM-score above ~0.5 is the conventional threshold for 'same fold'.

Q: Where is each backbone atom in 3D?
A: The mmCIF table is the protein's shape written out atom by atom. For each backbone N, Cα, C, and carbonyl O, it records an (x, y, z) coordinate triple in Å plus the residue type, chain letter, and residue number.

Q: What are the backbone torsion angles?
A: The φ/ψ torsion pair specifies the backbone conformation at each residue. φ rotates about the N–Cα bond, ψ about the Cα–C bond. Steric clashes forbid most of the (φ, ψ) plane — the allowed regions (α-helix basin, β-sheet basin, left-handed helix) are the Ramachandran-allowed regions.

Q: Which residues are buried vs exposed?
A: Solvent-accessible surface area (SASA) is the area in Å² traced out by the centre of a 1.4 Å probe sphere (a water molecule) rolled over the protein's van der Waals surface (Shrake–Rupley / Lee–Richards construction). Buried residues have near-zero SASA; fully exposed residues can exceed 200 Å². The total SASA scales roughly with the number of surface residues.

Q: How confident is the AlphaFold model at each residue?
A: pLDDT is the predicted lDDT-Cα score: AlphaFold's confidence that the local environment of each residue (all inter-atomic distances within 15 Å) is correctly placed. It is a per-residue number between 0 and 100, with higher meaning more reliable.

Q: What does the local fold look like, residue by residue?
A: 3Di is Foldseek's structural alphabet. Each residue is assigned one of twenty discrete states based on how its Cα sits relative to its spatial (not sequential) neighbors. Aligning 3Di strings finds structural homologs roughly as well as full 3D superposition, but orders of magnitude faster.

Q: How big and how compact is the whole molecule?
A: Radius of gyration (Rg) is the root-mean-square distance of Cα atoms from their centroid — a single number for overall size and compactness. A globular domain of N residues has Rg ≈ 2.2·N^0.38 Å; an extended or disordered chain has a much larger Rg. The Cα contact count is the number of residue pairs whose Cα atoms are within 8 Å and are more than four positions apart in sequence — a standard proxy for tertiary packing density. The bounding box is the smallest axis-aligned box enclosing all Cα ato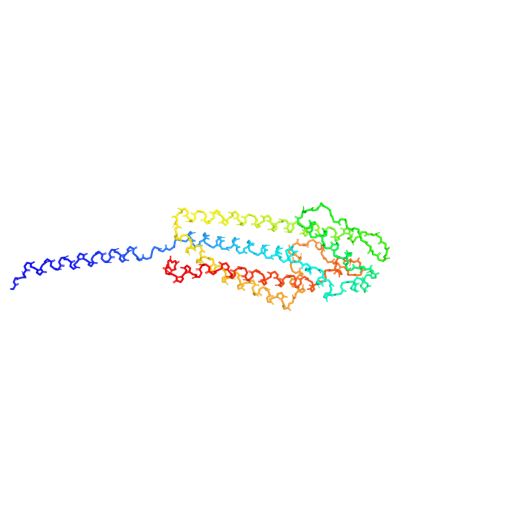ms.

Q: Which residues are in helices, strands, or loops?
A: DSSP 8-state secondary structure assigns each residue one of H (α-helix), G (3₁₀-helix), I (π-helix), E (extended β-strand), B (isolated β-bridge), T (hydrogen-bonded turn), S (bend), or '-' (coil). The assignment is computed from backbone hydrogen-bond geometry via the Kabsch–Sander algorithm.

Q: How mobile is each atom in the crystal?
A: Crystallographic B-factors measure how much each atom's electron density is smeared out, in Å². They rise in mobile loops and surface residues and fall in the buried interior. In AlphaFold models this column is repurposed to hold pLDDT instead.

Q: What if only a Cα trace is available?
A: P-SEA three-state annotation labels each residue as helix, strand, or coil based purely on the geometry of the Cα trace. It serves as a fallback when the full backbone (and thus DSSP) is unavailable.

Q: What family and function is it annotated with?
A: Database cross-references. InterPro integrates a dozen domain/family signature databases into unified entries with residue-range hits. GO terms attach function/process/location labels with evidence codes. CATH codes position the fold in a four-level structural taxonomy. Organism is the NCBI-taxonomy species name.

Q: Are the domains correctly placed relative to each other?
A: Predicted Aligned Error (PAE) is an AlphaFold confidence matrix: entry (i, j) is the expected error in the position of residue j, in ångströms, when the prediction is superimposed on the true structure at residue i. Low PAE within a block of residues means that block is internally rigid and well-predicted; high PAE between two blocks means their relative placement is uncertain even if each block individually is confident.

Q: What do the diagnostic plots show?
A: Three diagnostic plots accompany the record. The Cα contact map visualizes the tertiary structure as a 2D adjacency matrix (8 Å cutoff, sequence-local contacts suppressed). The Ramachandran plot shows the distribution of backbone (φ, ψ) torsions, with points in the α and β basins reflecting secondary structure content. The PAE plot shows AlphaFold's inter-residue confidence as a color matrix.

Q: What is the amino-acid chain?
A: Primary structure: the covalent order of the twenty standard amino acids along the backbone. Two proteins with the same sequence will (almost always) fold to the same structure; two with 30% identity often share a fold but not the details.

Q: What do the rendered images show?
A: The six renders are orthographic views along the three Cartesian axes in both directions. Representation (cartoon, sticks, or surface) and color scheme (sequence-rainbow or by-chain) vary across proteins so the training set covers all the common visualization conventions.